Protein AF-A0A6I5A502-F1 (afdb_monomer)

Solvent-accessible surface area (backbone atoms only — not comparable to full-atom values): 1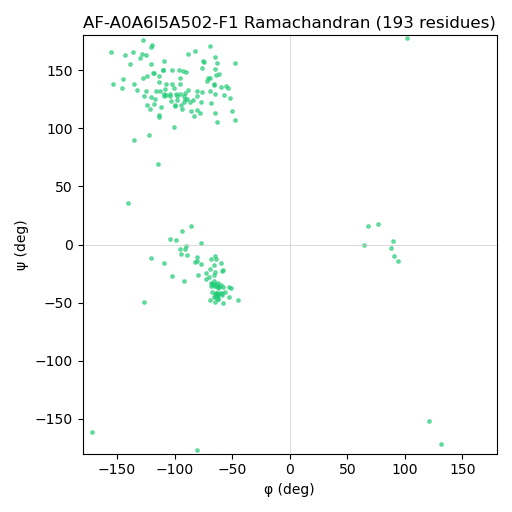1116 Å² total; per-residue (Å²): 140,74,68,38,72,51,77,49,70,55,94,74,90,71,88,69,93,80,61,95,88,68,51,72,66,58,53,50,51,51,39,51,53,55,44,52,49,33,48,75,70,67,68,44,57,77,72,47,71,48,81,37,61,55,66,31,34,52,70,88,78,58,40,39,17,18,35,24,35,42,71,98,53,89,65,64,28,33,28,40,40,78,40,85,96,41,97,46,25,33,31,32,21,35,70,92,46,73,46,72,38,50,40,53,49,28,27,78,40,86,84,74,64,60,67,64,47,30,59,55,27,33,72,53,77,81,40,62,82,78,53,89,51,68,44,34,19,27,18,33,41,76,88,78,54,71,41,50,29,33,26,20,77,57,57,100,74,33,44,34,35,18,53,51,34,62,80,38,85,54,60,73,45,81,36,43,80,82,56,51,80,39,50,26,76,42,62,69,68,30,51,67,70,68,116

Structure (mmCIF, N/CA/C/O backbone):
data_AF-A0A6I5A502-F1
#
_entry.id   AF-A0A6I5A502-F1
#
loop_
_atom_site.group_PDB
_atom_site.id
_atom_site.type_symbol
_atom_site.label_atom_id
_atom_site.label_alt_id
_atom_site.label_comp_id
_atom_site.label_asym_id
_atom_site.label_entity_id
_atom_site.label_seq_id
_atom_site.pdbx_PDB_ins_code
_atom_site.Cartn_x
_atom_site.Cartn_y
_atom_site.Cartn_z
_atom_site.occupancy
_atom_site.B_iso_or_equiv
_atom_site.auth_seq_id
_atom_site.auth_comp_id
_atom_site.auth_asym_id
_atom_site.auth_atom_id
_atom_site.pdbx_PDB_model_num
ATOM 1 N N . MET A 1 1 ? 27.556 -12.209 -0.650 1.00 44.41 1 MET A N 1
ATOM 2 C CA . MET A 1 1 ? 26.902 -10.881 -0.659 1.00 44.41 1 MET A CA 1
ATOM 3 C C . MET A 1 1 ? 26.102 -10.789 -1.939 1.00 44.41 1 MET A C 1
ATOM 5 O O . MET A 1 1 ? 26.699 -10.910 -2.999 1.00 44.41 1 MET A O 1
ATOM 9 N N . GLU A 1 2 ? 24.789 -10.623 -1.837 1.00 33.38 2 GLU A N 1
ATOM 10 C CA . GLU A 1 2 ? 23.890 -10.504 -2.990 1.00 33.38 2 GLU A CA 1
ATOM 11 C C . GLU A 1 2 ? 23.506 -9.030 -3.192 1.00 33.38 2 GLU A C 1
ATOM 13 O O . GLU A 1 2 ? 23.509 -8.241 -2.241 1.00 33.38 2 GLU A O 1
ATOM 18 N N . LYS A 1 3 ? 23.239 -8.630 -4.438 1.00 35.94 3 LYS A N 1
ATOM 19 C CA . LYS A 1 3 ? 22.843 -7.266 -4.816 1.00 35.94 3 LYS A CA 1
ATOM 20 C C . LYS A 1 3 ? 21.681 -7.349 -5.794 1.00 35.94 3 LYS A C 1
ATOM 22 O O . LYS A 1 3 ? 21.723 -8.158 -6.718 1.00 35.94 3 LYS A O 1
ATOM 27 N N . LEU A 1 4 ? 20.686 -6.486 -5.616 1.00 38.19 4 LEU A N 1
ATOM 28 C CA . LEU A 1 4 ? 19.604 -6.334 -6.580 1.00 38.19 4 LEU A CA 1
ATOM 29 C C . LEU 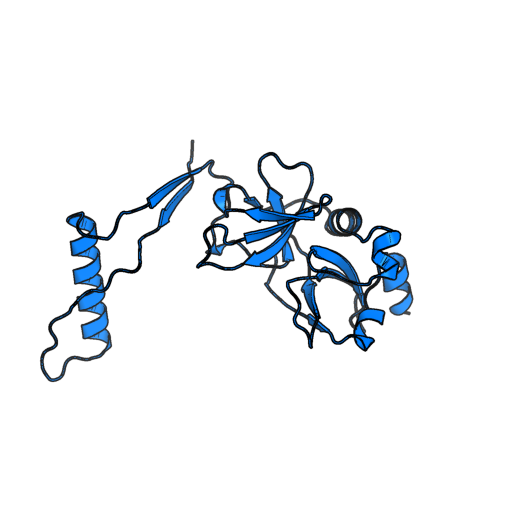A 1 4 ? 20.044 -5.315 -7.636 1.00 38.19 4 LEU A C 1
ATOM 31 O O . LEU A 1 4 ? 20.390 -4.178 -7.303 1.00 38.19 4 LEU A O 1
ATOM 35 N N . VAL A 1 5 ? 20.039 -5.715 -8.906 1.00 40.09 5 VAL A N 1
ATOM 36 C CA . VAL A 1 5 ? 20.339 -4.827 -10.034 1.00 40.09 5 VAL A CA 1
ATOM 37 C C . VAL A 1 5 ? 19.076 -4.670 -10.863 1.00 40.09 5 VAL A C 1
ATOM 39 O O . VAL A 1 5 ? 18.643 -5.605 -11.529 1.00 40.09 5 VAL A O 1
ATOM 42 N N . ASN A 1 6 ? 18.486 -3.478 -10.828 1.00 45.34 6 ASN A N 1
ATOM 43 C CA . ASN A 1 6 ? 17.368 -3.140 -11.702 1.00 45.34 6 ASN A CA 1
ATOM 44 C C . ASN A 1 6 ? 17.918 -2.552 -13.000 1.00 45.34 6 ASN A C 1
ATOM 46 O O . ASN A 1 6 ? 18.679 -1.581 -12.948 1.00 45.34 6 ASN A O 1
ATOM 50 N N . MET A 1 7 ? 17.537 -3.130 -14.139 1.00 47.38 7 MET A N 1
ATOM 51 C CA . MET A 1 7 ? 17.908 -2.658 -15.474 1.00 47.38 7 MET A CA 1
ATOM 52 C C . MET A 1 7 ? 16.658 -2.165 -16.202 1.00 47.38 7 MET A C 1
ATOM 54 O O . MET A 1 7 ? 15.794 -2.960 -16.563 1.00 47.38 7 MET A O 1
ATOM 58 N N . ASP A 1 8 ? 16.580 -0.855 -16.424 1.00 56.47 8 ASP A N 1
ATOM 59 C CA . ASP A 1 8 ? 15.501 -0.226 -17.178 1.00 56.47 8 ASP A CA 1
ATOM 60 C C . ASP A 1 8 ? 15.977 0.043 -18.614 1.00 56.47 8 ASP A C 1
ATOM 62 O O . ASP A 1 8 ? 16.934 0.796 -18.840 1.00 56.47 8 ASP A O 1
ATOM 66 N N . PHE A 1 9 ? 15.289 -0.554 -19.589 1.00 60.59 9 PHE A N 1
ATOM 67 C CA . PHE A 1 9 ? 15.480 -0.270 -21.011 1.00 60.59 9 PHE A CA 1
ATOM 68 C C . PHE A 1 9 ? 14.412 0.722 -21.479 1.00 60.59 9 PHE A C 1
ATOM 70 O O . PHE A 1 9 ? 13.219 0.496 -21.280 1.00 60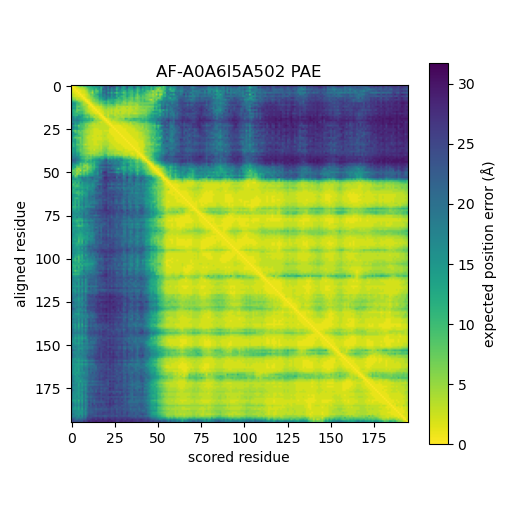.59 9 PHE A O 1
ATOM 77 N N . ASP A 1 10 ? 14.826 1.815 -22.123 1.00 60.75 10 ASP A N 1
ATOM 78 C CA . ASP A 1 10 ? 13.880 2.715 -22.788 1.00 60.75 10 ASP A CA 1
ATOM 79 C C . ASP A 1 10 ? 13.129 1.951 -23.904 1.00 60.75 10 ASP A C 1
ATOM 81 O O . ASP A 1 10 ? 13.696 1.066 -24.562 1.00 60.75 10 ASP A O 1
ATOM 85 N N . THR A 1 11 ? 11.859 2.307 -24.150 1.00 61.06 11 THR A N 1
ATOM 86 C CA . THR A 1 11 ? 11.048 1.722 -25.230 1.00 61.06 11 THR A CA 1
ATOM 87 C C . THR A 1 11 ? 11.819 1.769 -26.545 1.00 61.06 11 THR A C 1
ATOM 89 O O . THR A 1 11 ? 12.098 2.841 -27.082 1.00 61.06 11 THR A O 1
ATOM 92 N N . THR A 1 12 ? 12.160 0.597 -27.074 1.00 60.16 12 THR A N 1
ATOM 93 C CA . THR A 1 12 ? 12.970 0.468 -28.284 1.00 60.16 12 THR A CA 1
ATOM 94 C C . THR A 1 12 ? 12.108 -0.088 -29.404 1.00 60.16 12 THR A C 1
ATOM 96 O O . THR A 1 12 ? 11.605 -1.204 -29.321 1.00 60.16 12 THR A O 1
ATOM 99 N N . GLN A 1 13 ? 11.946 0.690 -30.471 1.00 58.00 13 GLN A N 1
ATOM 100 C CA . GLN A 1 13 ? 11.280 0.224 -31.682 1.00 58.00 13 GLN A CA 1
ATOM 101 C C . GLN A 1 13 ? 12.284 -0.519 -32.570 1.00 58.00 13 GLN A C 1
ATOM 103 O O . GLN A 1 13 ? 13.330 0.020 -32.954 1.00 58.00 13 GLN A O 1
ATOM 108 N N . VAL A 1 14 ? 11.959 -1.763 -32.910 1.00 62.75 14 VAL A N 1
ATOM 109 C CA . VAL A 1 14 ? 12.698 -2.577 -33.877 1.00 62.75 14 VAL A CA 1
ATOM 110 C C . VAL A 1 14 ? 11.926 -2.623 -35.186 1.00 62.75 14 VAL A C 1
ATOM 112 O O . VAL A 1 14 ? 10.726 -2.875 -35.205 1.00 62.75 14 VAL A O 1
ATOM 115 N N . LYS A 1 15 ? 12.623 -2.329 -36.285 1.00 68.19 15 LYS A N 1
ATOM 116 C CA . LYS A 1 15 ? 12.096 -2.543 -37.633 1.00 68.19 15 LYS A CA 1
ATOM 117 C C . LYS A 1 15 ? 12.462 -3.960 -38.042 1.00 68.19 15 LYS A C 1
ATOM 119 O O . LYS A 1 15 ? 13.616 -4.346 -37.872 1.00 68.19 15 LYS A O 1
ATOM 124 N N . VAL A 1 16 ? 11.490 -4.689 -38.567 1.00 72.94 16 VAL A N 1
ATOM 125 C CA . VAL A 1 16 ? 11.643 -6.074 -39.010 1.00 72.94 16 VAL A CA 1
ATOM 126 C C . VAL A 1 16 ? 11.188 -6.142 -40.460 1.00 72.94 16 VAL A C 1
ATOM 128 O O . VAL A 1 16 ? 10.138 -5.594 -40.793 1.00 72.94 16 VAL A O 1
ATOM 131 N N . GLU A 1 17 ? 11.978 -6.770 -41.325 1.00 76.50 17 GLU A N 1
ATOM 132 C CA . GLU A 1 17 ? 11.571 -7.017 -42.709 1.00 76.50 17 GLU A CA 1
ATOM 133 C C . GLU A 1 17 ? 10.591 -8.194 -42.751 1.00 76.50 17 GLU A C 1
ATOM 135 O O . GLU A 1 17 ? 10.896 -9.298 -42.282 1.00 76.50 17 GLU A O 1
ATOM 140 N N . ILE A 1 18 ? 9.402 -7.935 -43.295 1.00 75.75 18 ILE A N 1
ATOM 141 C CA . ILE A 1 18 ? 8.322 -8.913 -43.428 1.00 75.75 18 ILE A CA 1
ATOM 142 C C . ILE A 1 18 ? 8.264 -9.351 -44.889 1.00 75.75 18 ILE A C 1
ATOM 144 O O . ILE A 1 18 ? 8.176 -8.518 -45.789 1.00 75.75 18 ILE A O 1
ATOM 148 N N . THR A 1 19 ? 8.300 -10.660 -45.115 1.00 80.50 19 THR A N 1
ATOM 149 C CA . THR A 1 19 ? 8.006 -11.267 -46.417 1.00 80.50 19 THR A CA 1
ATOM 150 C C . THR A 1 19 ? 6.553 -11.727 -46.462 1.00 80.50 19 THR A C 1
ATOM 152 O O . THR A 1 19 ? 5.970 -12.075 -45.434 1.00 80.50 19 THR A O 1
ATOM 155 N N . GLU A 1 20 ? 5.965 -11.726 -47.656 1.00 69.62 20 GLU A N 1
ATOM 156 C CA . GLU A 1 20 ? 4.566 -12.104 -47.869 1.00 69.62 20 GLU A CA 1
ATOM 157 C C . GLU A 1 20 ? 4.295 -13.527 -47.339 1.00 69.62 20 GLU A C 1
ATOM 159 O O . GLU A 1 20 ? 5.051 -14.456 -47.623 1.00 69.62 20 GLU A O 1
ATOM 164 N N . GLY A 1 21 ? 3.252 -13.685 -46.516 1.00 76.44 21 GLY A N 1
ATOM 165 C CA . GLY A 1 21 ? 2.878 -14.968 -45.901 1.00 76.44 21 GLY A CA 1
ATOM 166 C C . GLY A 1 21 ? 3.522 -15.294 -44.544 1.00 76.44 21 GLY A C 1
ATOM 167 O O . GLY A 1 21 ? 3.268 -16.374 -44.017 1.00 76.44 21 GLY A O 1
ATOM 168 N N . MET A 1 22 ? 4.324 -14.400 -43.952 1.00 76.88 22 MET A N 1
ATOM 169 C CA . MET A 1 22 ? 4.816 -14.592 -42.578 1.00 76.88 22 MET A CA 1
ATOM 170 C C . MET A 1 22 ? 3.681 -14.551 -41.545 1.00 76.88 22 MET A C 1
ATOM 172 O O . MET A 1 22 ? 2.823 -13.669 -41.594 1.00 76.88 22 MET A O 1
ATOM 176 N N . SER A 1 23 ? 3.720 -15.471 -40.578 1.00 78.44 23 SER A N 1
ATOM 177 C CA . SER A 1 23 ? 2.801 -15.469 -39.438 1.00 78.44 23 SER A CA 1
ATOM 178 C C . SER A 1 23 ? 3.175 -14.390 -38.412 1.00 78.44 23 SER A C 1
ATOM 180 O O . SER A 1 23 ? 4.325 -13.948 -38.339 1.00 78.44 23 SER A O 1
ATOM 182 N N . GLU A 1 24 ? 2.217 -13.969 -37.583 1.00 70.00 24 GLU A N 1
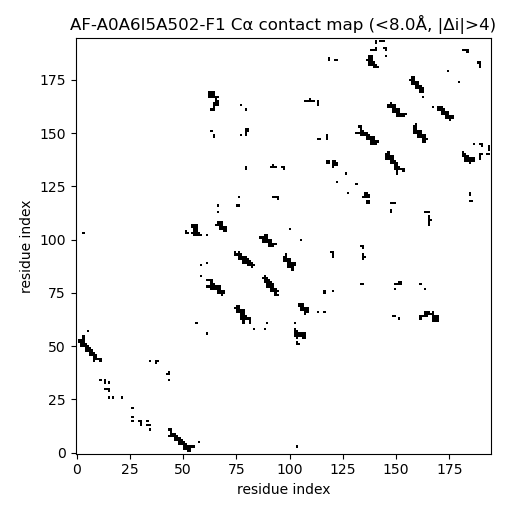ATOM 183 C CA . GLU A 1 24 ? 2.477 -13.016 -36.493 1.00 70.00 24 GLU A CA 1
ATOM 184 C C . GLU A 1 24 ? 3.513 -13.544 -35.486 1.00 70.00 24 GLU A C 1
ATOM 186 O O . GLU A 1 24 ? 4.339 -12.774 -34.991 1.00 70.00 24 GLU A O 1
ATOM 191 N N . GLU A 1 25 ? 3.526 -14.856 -35.231 1.00 71.94 25 GLU A N 1
ATOM 192 C CA . GLU A 1 25 ? 4.511 -15.502 -34.354 1.00 71.94 25 GLU A CA 1
ATOM 193 C C . GLU A 1 25 ? 5.933 -15.395 -34.923 1.00 71.94 25 GLU A C 1
ATOM 195 O O . GLU A 1 25 ? 6.873 -15.060 -34.195 1.00 71.94 25 GLU A O 1
ATOM 200 N N . ASP A 1 26 ? 6.096 -15.587 -36.234 1.00 73.00 26 ASP A N 1
ATOM 201 C CA . ASP A 1 26 ? 7.396 -15.464 -36.901 1.00 73.00 26 ASP A CA 1
ATOM 202 C C . ASP A 1 26 ? 7.898 -14.013 -36.926 1.00 73.00 26 ASP A C 1
ATOM 204 O O . ASP A 1 26 ? 9.098 -13.753 -36.780 1.00 73.00 26 ASP A O 1
ATOM 208 N N . ILE A 1 27 ? 6.983 -13.050 -37.082 1.00 74.50 27 ILE A N 1
ATOM 209 C CA . ILE A 1 27 ? 7.296 -11.616 -37.012 1.00 74.50 27 ILE A CA 1
ATOM 210 C C . ILE A 1 27 ? 7.761 -11.250 -35.597 1.00 74.50 27 ILE A C 1
ATOM 212 O O . ILE A 1 27 ? 8.776 -10.561 -35.444 1.00 74.50 27 ILE A O 1
ATOM 216 N N . LEU A 1 28 ? 7.067 -11.737 -34.562 1.00 73.31 28 LEU A N 1
ATOM 217 C CA . LEU A 1 28 ? 7.423 -11.500 -33.162 1.00 73.31 28 LEU A CA 1
ATOM 218 C C . LEU A 1 28 ? 8.801 -12.085 -32.830 1.00 73.31 28 LEU A C 1
ATOM 220 O O . LEU A 1 28 ? 9.622 -11.413 -32.202 1.00 73.31 28 LEU A O 1
ATOM 224 N N . LYS A 1 29 ? 9.083 -13.307 -33.291 1.00 77.31 29 LYS A N 1
ATOM 225 C CA . LYS A 1 29 ? 10.370 -13.972 -33.069 1.00 77.31 29 LYS A CA 1
ATOM 226 C C . LYS A 1 29 ? 11.524 -13.203 -33.717 1.00 77.31 29 LYS A C 1
ATOM 228 O O . LYS A 1 29 ? 12.505 -12.893 -33.039 1.00 77.31 29 LYS A O 1
ATOM 233 N N . LYS A 1 30 ? 11.377 -12.783 -34.980 1.00 77.44 30 LYS A N 1
ATOM 234 C CA . LYS A 1 30 ? 12.380 -11.926 -35.641 1.00 77.44 30 LYS A CA 1
ATOM 235 C C . LYS A 1 30 ? 12.553 -10.577 -34.934 1.00 77.44 30 LYS A C 1
ATOM 237 O O . LYS A 1 30 ? 13.673 -10.066 -34.852 1.00 77.44 30 LYS A O 1
ATOM 242 N N . ALA A 1 31 ? 11.474 -9.987 -34.412 1.00 73.00 31 ALA A N 1
ATOM 243 C CA . ALA A 1 31 ? 11.548 -8.746 -33.641 1.00 73.00 31 ALA A CA 1
ATOM 244 C C . ALA A 1 31 ? 12.366 -8.928 -32.350 1.00 73.00 31 ALA A C 1
ATOM 246 O O . ALA A 1 31 ? 13.213 -8.088 -32.041 1.00 73.00 31 ALA A O 1
ATOM 247 N N . GLN A 1 32 ? 12.151 -10.032 -31.627 1.00 76.25 32 GLN A N 1
ATOM 248 C CA . GLN A 1 32 ? 12.897 -10.380 -30.413 1.00 76.25 32 GLN A CA 1
ATOM 249 C C . GLN A 1 32 ? 14.386 -10.613 -30.701 1.00 76.25 32 GLN A C 1
ATOM 251 O O . GLN A 1 32 ? 15.230 -10.074 -29.986 1.00 76.25 32 GLN A O 1
ATOM 256 N N . GLU A 1 33 ? 14.715 -11.341 -31.771 1.00 79.75 33 GLU A N 1
ATOM 257 C CA . GLU A 1 33 ? 16.100 -11.584 -32.204 1.00 79.75 33 GLU A CA 1
ATOM 258 C C . GLU A 1 33 ? 16.810 -10.270 -32.574 1.00 79.75 33 GLU A C 1
ATOM 260 O O . GLU A 1 33 ? 17.898 -9.976 -32.074 1.00 79.75 33 GLU A O 1
ATOM 265 N N . THR A 1 34 ? 16.145 -9.417 -33.361 1.00 74.44 34 THR A N 1
ATOM 266 C CA . THR A 1 34 ? 16.663 -8.095 -33.761 1.00 74.44 34 THR A CA 1
ATOM 267 C C . THR A 1 34 ? 16.868 -7.178 -32.549 1.00 74.44 34 THR A C 1
ATOM 269 O O . THR A 1 34 ? 17.822 -6.398 -32.488 1.00 74.44 34 THR A O 1
ATOM 272 N N . PHE A 1 35 ? 15.973 -7.259 -31.563 1.00 74.56 35 PHE A N 1
ATOM 273 C CA . PHE A 1 35 ? 16.064 -6.495 -30.324 1.00 74.56 35 PHE A CA 1
ATOM 274 C C . PHE A 1 35 ? 17.232 -6.963 -29.447 1.00 74.56 35 PHE A C 1
ATOM 276 O O . PHE A 1 35 ? 18.038 -6.131 -29.023 1.00 74.56 35 PHE A O 1
ATOM 283 N N . ALA A 1 36 ? 17.374 -8.275 -29.236 1.00 74.25 36 ALA A N 1
ATOM 284 C CA . ALA A 1 36 ? 18.483 -8.853 -28.481 1.00 74.25 36 ALA A CA 1
ATOM 28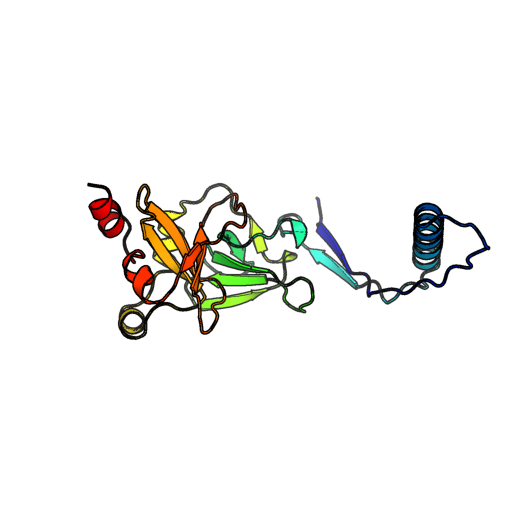5 C C . ALA A 1 36 ? 19.838 -8.496 -29.111 1.00 74.25 36 ALA A C 1
ATOM 287 O O . ALA A 1 36 ? 20.754 -8.068 -28.407 1.00 74.25 36 ALA A O 1
ATOM 288 N N . GLN A 1 37 ? 19.945 -8.570 -30.441 1.00 75.50 37 GLN A N 1
ATOM 289 C CA . GLN A 1 37 ? 21.163 -8.203 -31.161 1.00 75.50 37 GLN A CA 1
ATOM 290 C C . GLN A 1 37 ? 21.507 -6.713 -31.000 1.00 75.50 37 GLN A C 1
ATOM 292 O O . GLN A 1 37 ? 22.658 -6.372 -30.731 1.00 75.50 37 GLN A O 1
ATOM 297 N N . ARG A 1 38 ? 20.518 -5.808 -31.059 1.00 70.44 38 ARG A N 1
ATOM 298 C CA . ARG A 1 38 ? 20.743 -4.373 -30.794 1.00 70.44 38 ARG A CA 1
ATOM 299 C C . ARG A 1 38 ? 21.194 -4.082 -29.364 1.00 70.44 38 ARG A C 1
ATOM 301 O O . ARG A 1 38 ? 21.988 -3.159 -29.177 1.00 70.44 38 ARG A O 1
ATOM 308 N N . ILE A 1 39 ? 20.695 -4.826 -28.374 1.00 70.31 39 ILE A N 1
ATOM 309 C CA . ILE A 1 39 ? 21.167 -4.725 -26.984 1.00 70.31 39 ILE A CA 1
ATOM 310 C C . ILE A 1 39 ? 22.628 -5.173 -26.891 1.00 70.31 39 ILE A C 1
ATOM 312 O O . ILE A 1 39 ? 23.448 -4.444 -26.337 1.00 70.31 39 ILE A O 1
ATOM 316 N N . LEU A 1 40 ? 22.962 -6.333 -27.464 1.00 70.69 40 LEU A N 1
ATOM 317 C CA . LEU A 1 40 ? 24.321 -6.887 -27.440 1.00 70.69 40 LEU A CA 1
ATOM 318 C C . LEU A 1 40 ? 25.339 -5.980 -28.146 1.00 70.69 40 LEU A C 1
ATOM 320 O O . LEU A 1 40 ? 26.465 -5.837 -27.681 1.00 70.69 40 LEU A O 1
ATOM 324 N N . GLU A 1 41 ? 24.934 -5.314 -29.227 1.00 70.69 41 GLU A N 1
ATOM 325 C CA . GLU A 1 41 ? 25.759 -4.338 -29.950 1.00 70.69 41 GLU A CA 1
ATOM 326 C C . GLU A 1 41 ? 25.861 -2.969 -29.245 1.00 70.69 41 GLU A C 1
ATOM 328 O O . GLU A 1 41 ? 26.468 -2.043 -29.786 1.00 70.69 41 GLU A O 1
ATOM 333 N N . GLY A 1 42 ? 25.244 -2.795 -28.068 1.00 61.16 42 GLY A N 1
ATOM 334 C CA . GLY A 1 42 ? 25.245 -1.529 -27.326 1.00 61.16 42 GLY A CA 1
ATOM 335 C C . GLY A 1 42 ? 24.458 -0.401 -28.006 1.00 61.16 42 GLY A C 1
ATOM 336 O O . GLY A 1 42 ? 24.625 0.768 -27.659 1.00 61.16 42 GLY A O 1
ATOM 337 N N . LYS A 1 43 ? 23.608 -0.735 -28.986 1.00 59.00 43 LYS A N 1
ATOM 338 C CA . LYS A 1 43 ? 22.789 0.207 -29.772 1.00 59.00 43 LYS A CA 1
ATOM 339 C C . LYS A 1 43 ? 21.371 0.372 -29.227 1.00 59.00 43 LYS A C 1
ATOM 341 O O . LYS A 1 43 ? 20.599 1.165 -29.770 1.00 59.00 43 LYS A O 1
ATOM 346 N N . SER A 1 44 ? 20.992 -0.378 -28.194 1.00 56.16 44 SER A N 1
ATOM 347 C CA . SER A 1 44 ? 19.752 -0.115 -27.466 1.00 56.16 44 SER A CA 1
ATOM 348 C C . SER A 1 44 ? 19.835 1.244 -26.771 1.00 56.16 44 SER A C 1
ATOM 350 O O . SER A 1 44 ? 20.923 1.691 -26.402 1.00 56.16 44 SER A O 1
ATOM 352 N N . GLY A 1 45 ? 18.687 1.902 -26.578 1.00 55.06 45 GLY A N 1
ATOM 353 C CA . GLY A 1 45 ? 18.603 3.131 -25.785 1.00 55.06 45 GLY A CA 1
ATOM 354 C C . GLY A 1 45 ? 19.336 2.995 -24.445 1.00 55.06 45 GLY A C 1
ATOM 355 O O . GLY A 1 45 ? 19.559 1.885 -23.961 1.00 55.06 45 GLY A O 1
ATOM 356 N N . ARG A 1 46 ? 19.757 4.129 -23.870 1.00 56.94 46 ARG A N 1
ATOM 357 C CA . ARG A 1 46 ? 20.620 4.187 -22.677 1.00 56.94 46 ARG A CA 1
ATOM 358 C C . ARG A 1 46 ? 20.090 3.239 -21.594 1.00 56.94 46 ARG A C 1
ATOM 360 O O . ARG A 1 46 ? 19.087 3.546 -20.959 1.00 56.94 46 ARG A O 1
ATOM 367 N N . CYS A 1 47 ? 20.775 2.119 -21.367 1.00 47.44 47 CYS A N 1
ATOM 368 C CA . CYS A 1 47 ? 20.453 1.225 -20.262 1.00 47.44 47 CYS A CA 1
ATOM 369 C C . CYS A 1 47 ? 20.721 1.980 -18.957 1.00 47.44 47 CYS A C 1
ATOM 371 O O . CYS A 1 47 ? 21.868 2.323 -18.651 1.00 47.44 47 CYS A O 1
ATOM 373 N N . LYS A 1 48 ? 19.665 2.274 -18.199 1.00 52.31 48 LYS A N 1
ATOM 374 C CA . LYS A 1 48 ? 19.794 2.850 -16.859 1.00 52.31 48 LYS A CA 1
ATOM 375 C C . LYS A 1 48 ? 19.759 1.693 -15.883 1.00 52.31 48 LYS A C 1
ATOM 377 O O . LYS A 1 48 ? 18.786 0.950 -15.839 1.00 52.31 48 LYS A O 1
ATOM 382 N N . TYR A 1 49 ? 20.823 1.544 -15.108 1.00 41.72 49 TYR A N 1
ATOM 383 C CA . TYR A 1 49 ? 20.878 0.539 -14.061 1.00 41.72 49 TYR A CA 1
ATOM 384 C C . TYR A 1 49 ? 20.935 1.210 -12.690 1.00 41.72 49 TYR A C 1
ATOM 386 O O . TYR A 1 49 ? 21.526 2.279 -12.532 1.00 41.72 49 TYR A O 1
ATOM 394 N N . ASN A 1 50 ? 20.295 0.593 -11.699 1.00 45.78 50 ASN A N 1
ATOM 395 C CA . ASN A 1 50 ? 20.450 0.948 -10.290 1.00 45.78 50 ASN A CA 1
ATOM 396 C C . ASN A 1 50 ? 20.822 -0.308 -9.508 1.00 45.78 50 ASN A C 1
ATOM 398 O O . ASN A 1 50 ? 20.138 -1.326 -9.604 1.00 45.78 50 ASN A O 1
ATOM 402 N N . ILE A 1 51 ? 21.899 -0.210 -8.733 1.00 44.31 51 ILE A N 1
ATOM 403 C CA . ILE A 1 51 ? 22.361 -1.264 -7.831 1.00 44.31 51 ILE A CA 1
ATOM 404 C C . ILE A 1 51 ? 21.879 -0.893 -6.432 1.00 44.31 51 ILE A C 1
ATOM 406 O O . ILE A 1 51 ? 22.241 0.164 -5.913 1.00 44.31 51 ILE A O 1
ATOM 410 N N . ALA A 1 52 ? 21.062 -1.751 -5.837 1.00 55.81 52 ALA A N 1
ATOM 411 C CA . ALA A 1 52 ? 20.553 -1.590 -4.484 1.00 55.81 52 ALA A CA 1
ATOM 412 C C . ALA A 1 52 ? 20.970 -2.772 -3.600 1.00 55.81 52 ALA A C 1
ATOM 414 O O . ALA A 1 52 ? 21.532 -3.774 -4.058 1.00 55.81 52 ALA A O 1
ATOM 415 N N . GLU A 1 53 ? 20.736 -2.629 -2.299 1.00 52.50 53 GLU A N 1
ATOM 416 C CA . GLU A 1 53 ? 20.826 -3.751 -1.367 1.00 52.50 53 GLU A CA 1
ATOM 417 C C . GLU A 1 53 ? 19.757 -4.796 -1.729 1.00 52.50 53 GLU A C 1
ATOM 419 O O . GLU A 1 53 ? 18.710 -4.455 -2.277 1.00 52.50 53 GLU A O 1
ATOM 424 N N . ALA A 1 54 ? 20.069 -6.081 -1.526 1.00 55.88 54 ALA A N 1
ATOM 425 C CA . ALA A 1 54 ? 19.266 -7.196 -2.041 1.00 55.88 54 ALA A CA 1
ATOM 426 C C . ALA A 1 54 ? 17.845 -7.282 -1.458 1.00 55.88 54 ALA A C 1
ATOM 428 O O . ALA A 1 54 ? 17.027 -8.033 -1.974 1.00 55.88 54 ALA A O 1
ATOM 429 N N . ASP A 1 55 ? 17.552 -6.538 -0.393 1.00 67.62 55 ASP A N 1
ATOM 430 C CA . ASP A 1 55 ? 16.263 -6.550 0.294 1.00 67.62 55 ASP A CA 1
ATOM 431 C C . ASP A 1 55 ? 15.251 -5.526 -0.245 1.00 67.62 55 ASP A C 1
ATOM 433 O O . ASP A 1 55 ? 14.113 -5.485 0.229 1.00 67.62 55 ASP A O 1
ATOM 437 N N . GLY A 1 56 ? 15.639 -4.723 -1.241 1.00 81.31 56 GLY A N 1
ATOM 438 C CA . GLY A 1 56 ? 14.722 -3.857 -1.974 1.00 81.31 56 GLY A CA 1
ATOM 439 C C . GLY A 1 56 ? 13.782 -4.651 -2.886 1.00 81.31 56 GLY A C 1
ATOM 440 O O . GLY A 1 56 ? 14.181 -5.626 -3.517 1.00 81.31 56 GLY A O 1
ATOM 441 N N . MET A 1 57 ? 12.535 -4.206 -2.998 1.00 87.81 57 MET A N 1
ATOM 442 C CA . MET A 1 57 ? 11.536 -4.832 -3.861 1.00 87.81 57 MET A CA 1
ATOM 443 C C . MET A 1 57 ? 11.751 -4.481 -5.336 1.00 87.81 57 MET A C 1
ATOM 445 O O . ME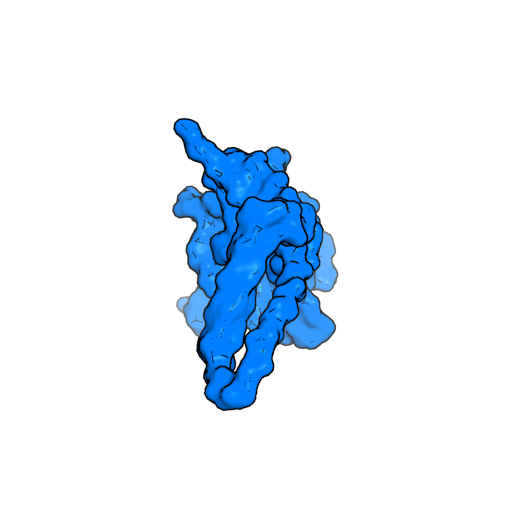T A 1 57 ? 12.210 -3.387 -5.686 1.00 87.81 57 MET A O 1
ATOM 449 N N . SER A 1 58 ? 11.333 -5.381 -6.222 1.00 88.75 58 SER A N 1
ATOM 450 C CA . SER A 1 58 ? 11.094 -5.058 -7.630 1.00 88.75 58 SER A CA 1
ATOM 451 C C . SER A 1 58 ? 9.713 -4.420 -7.832 1.00 88.75 58 SER A C 1
ATOM 453 O O . SER A 1 58 ? 8.826 -4.454 -6.970 1.00 88.75 58 SER A O 1
ATOM 455 N N . LEU A 1 59 ? 9.499 -3.830 -9.009 1.00 88.06 59 LEU A N 1
ATOM 456 C CA . LEU A 1 59 ? 8.196 -3.272 -9.362 1.00 88.06 59 LEU A CA 1
ATOM 457 C C . LEU A 1 59 ? 7.123 -4.366 -9.509 1.00 88.06 59 LEU A C 1
ATOM 459 O O . LEU A 1 59 ? 5.967 -4.136 -9.172 1.00 88.06 59 LEU A O 1
ATOM 463 N N . GLN A 1 60 ? 7.505 -5.547 -9.992 1.00 87.25 60 GLN A N 1
ATOM 464 C CA . GLN A 1 60 ? 6.625 -6.694 -10.224 1.00 87.25 60 GLN A CA 1
ATOM 465 C C . GLN A 1 60 ? 6.111 -7.297 -8.911 1.00 87.25 60 GLN A C 1
ATOM 467 O O . GLN A 1 60 ? 4.982 -7.777 -8.843 1.00 87.25 60 GLN A O 1
ATOM 472 N N . GLU A 1 61 ? 6.926 -7.244 -7.859 1.00 89.44 61 GLU A N 1
ATOM 473 C CA . GLU A 1 61 ? 6.564 -7.717 -6.519 1.00 89.44 61 GLU A CA 1
ATOM 474 C C . GLU A 1 61 ? 5.725 -6.703 -5.736 1.00 89.44 61 GLU A C 1
ATOM 476 O O . GLU A 1 61 ? 5.142 -7.055 -4.712 1.00 89.44 61 GLU A O 1
ATOM 481 N N . SER A 1 62 ? 5.668 -5.451 -6.196 1.00 93.31 62 SER A N 1
ATOM 482 C CA . SER A 1 62 ? 4.981 -4.358 -5.513 1.00 93.31 62 SER A CA 1
ATOM 483 C C . SER A 1 62 ? 3.477 -4.401 -5.777 1.00 93.31 62 SER A C 1
ATOM 485 O O . SER A 1 62 ? 3.031 -4.192 -6.907 1.00 93.31 62 SER A O 1
ATOM 487 N N . LYS A 1 63 ? 2.675 -4.617 -4.729 1.00 95.06 63 LYS A N 1
ATOM 488 C CA . LYS A 1 63 ? 1.208 -4.673 -4.828 1.00 95.06 63 LYS A CA 1
ATOM 489 C C . LYS A 1 63 ? 0.534 -3.672 -3.896 1.00 95.06 63 LYS A C 1
ATOM 491 O O . LYS A 1 63 ? 0.989 -3.429 -2.786 1.00 95.06 63 LYS A O 1
ATOM 496 N N . VAL A 1 64 ? -0.586 -3.103 -4.340 1.00 96.19 64 VAL A N 1
ATOM 497 C CA . VAL A 1 64 ? -1.406 -2.208 -3.507 1.00 96.19 64 VAL A CA 1
ATOM 498 C C . VAL A 1 64 ? -2.012 -2.993 -2.338 1.00 96.19 64 VAL A C 1
ATOM 500 O O . VAL A 1 64 ? -2.471 -4.119 -2.530 1.00 96.19 64 VAL A O 1
ATOM 503 N N . GLY A 1 65 ? -2.007 -2.397 -1.144 1.00 96.44 65 GLY A N 1
ATOM 504 C CA . GLY A 1 65 ? -2.406 -3.028 0.119 1.00 96.44 65 GLY A CA 1
ATOM 505 C C . GLY A 1 65 ? -1.267 -3.760 0.836 1.00 96.44 65 GLY A C 1
ATOM 506 O O . GLY A 1 65 ? -1.458 -4.275 1.932 1.00 96.44 65 GLY A O 1
ATOM 507 N N . GLN A 1 66 ? -0.070 -3.810 0.251 1.00 96.75 66 GLN A N 1
ATOM 508 C CA . GLN A 1 66 ? 1.058 -4.519 0.844 1.00 96.75 66 GLN A CA 1
ATOM 509 C C . GLN A 1 66 ? 1.738 -3.699 1.935 1.00 96.75 66 GLN A C 1
ATOM 511 O O . GLN A 1 66 ? 2.074 -2.533 1.709 1.00 96.75 66 GLN A O 1
ATOM 516 N N . VAL A 1 67 ? 1.983 -4.331 3.085 1.00 97.06 67 VAL A N 1
ATOM 517 C CA . VAL A 1 67 ? 2.765 -3.742 4.178 1.00 97.06 67 VAL A CA 1
ATOM 518 C C . VAL A 1 67 ? 4.255 -3.777 3.847 1.00 97.06 67 VAL A C 1
ATOM 520 O O . VAL A 1 67 ? 4.802 -4.806 3.438 1.00 97.06 67 VAL A O 1
ATOM 523 N N . VAL A 1 68 ? 4.911 -2.637 4.030 1.00 96.44 68 VAL A N 1
ATOM 524 C CA . VAL A 1 68 ? 6.310 -2.420 3.665 1.00 96.44 68 VAL A CA 1
ATOM 525 C C . VAL A 1 68 ? 7.024 -1.528 4.676 1.00 96.44 68 VAL A C 1
ATOM 527 O O . VAL A 1 68 ? 6.390 -0.794 5.433 1.00 96.44 68 VAL A O 1
ATOM 530 N N . SER A 1 69 ? 8.351 -1.538 4.654 1.00 94.94 69 SER A N 1
ATOM 531 C CA . SER A 1 69 ? 9.182 -0.476 5.224 1.00 94.94 69 SER A CA 1
ATOM 532 C C . SER A 1 69 ? 9.877 0.299 4.105 1.00 94.94 69 SER A C 1
ATOM 534 O O . SER A 1 69 ? 10.134 -0.227 3.020 1.00 94.94 69 SER A O 1
ATOM 536 N N . V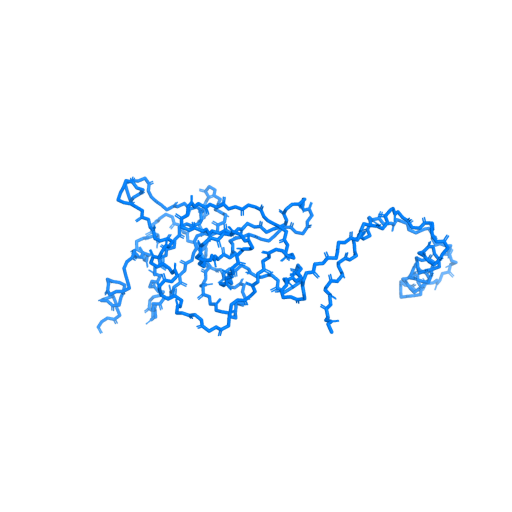AL A 1 70 ? 10.137 1.583 4.341 1.00 93.19 70 VAL A N 1
ATOM 537 C CA . VAL A 1 70 ? 10.844 2.456 3.398 1.00 93.19 70 VAL A CA 1
ATOM 538 C C . VAL A 1 70 ? 12.190 2.816 4.015 1.00 93.19 70 VAL A C 1
ATOM 540 O O . VAL A 1 70 ? 12.253 3.184 5.188 1.00 93.19 70 VAL A O 1
ATOM 543 N N . LYS A 1 71 ? 13.271 2.698 3.240 1.00 87.44 71 LYS A N 1
ATOM 544 C CA . LYS A 1 71 ? 14.627 3.030 3.691 1.00 87.44 71 LYS A CA 1
ATOM 545 C C . LYS A 1 71 ? 14.669 4.456 4.248 1.00 87.44 71 LYS A C 1
ATOM 547 O O . LYS A 1 71 ? 14.115 5.369 3.645 1.00 87.44 71 LYS A O 1
ATOM 552 N N . ASP A 1 72 ? 15.327 4.616 5.394 1.00 84.75 72 ASP A N 1
ATOM 553 C CA . ASP A 1 72 ? 15.486 5.875 6.138 1.00 84.75 72 ASP A CA 1
ATOM 554 C C . ASP A 1 72 ? 14.188 6.493 6.707 1.00 84.75 72 ASP A C 1
ATOM 556 O O . ASP A 1 72 ? 14.246 7.495 7.424 1.00 84.75 72 ASP A O 1
ATOM 560 N N . GLU A 1 73 ? 13.026 5.867 6.493 1.00 87.00 73 GLU A N 1
ATOM 561 C CA . GLU A 1 73 ? 11.771 6.233 7.149 1.00 87.00 73 GLU A CA 1
ATOM 562 C C . GLU A 1 73 ? 11.524 5.364 8.384 1.00 87.00 73 GLU A C 1
ATOM 564 O O . GLU A 1 73 ? 11.833 4.173 8.432 1.00 87.00 73 GLU A O 1
ATOM 569 N N . LYS A 1 74 ? 10.948 5.972 9.425 1.00 84.06 74 LYS A N 1
ATOM 570 C CA . LYS A 1 74 ? 10.601 5.253 10.655 1.00 84.06 74 LYS A CA 1
ATOM 571 C C . LYS A 1 74 ? 9.170 4.738 10.580 1.00 84.06 74 LYS A C 1
ATOM 573 O O . LYS A 1 74 ? 8.245 5.529 10.411 1.00 84.06 74 LYS A O 1
ATOM 578 N N . GLY A 1 75 ? 9.008 3.444 10.842 1.00 86.44 75 GLY A N 1
ATOM 579 C CA . GLY A 1 75 ? 7.712 2.778 10.930 1.00 86.44 75 GLY A CA 1
ATOM 580 C C . GLY A 1 75 ? 7.360 1.983 9.678 1.00 86.44 75 GLY A C 1
ATOM 581 O O . GLY A 1 75 ? 8.112 1.938 8.706 1.00 86.44 75 GLY A O 1
ATOM 582 N N . TYR A 1 76 ? 6.204 1.331 9.742 1.00 94.75 76 TYR A N 1
ATOM 583 C CA . TYR A 1 76 ? 5.644 0.576 8.631 1.00 94.75 76 TYR A CA 1
ATOM 584 C C . TYR A 1 76 ? 4.756 1.475 7.776 1.00 94.75 76 TYR A C 1
ATOM 586 O O . TYR A 1 76 ? 4.113 2.399 8.276 1.00 94.75 76 TYR A O 1
ATOM 594 N N . GLY A 1 77 ? 4.725 1.184 6.485 1.00 96.31 77 GLY A N 1
ATOM 595 C CA . GLY A 1 77 ? 3.838 1.809 5.527 1.00 96.31 77 GLY A CA 1
ATOM 596 C C . GLY A 1 77 ? 3.067 0.784 4.720 1.00 96.31 77 GLY A C 1
ATOM 597 O O . GLY A 1 77 ? 3.279 -0.424 4.833 1.00 96.31 77 GLY A O 1
ATOM 598 N N . VAL A 1 78 ? 2.169 1.284 3.881 1.00 97.56 78 VAL A N 1
ATOM 599 C CA . VAL A 1 78 ? 1.367 0.453 2.984 1.00 97.56 78 VAL A CA 1
ATOM 600 C C . VAL A 1 78 ? 1.388 1.048 1.584 1.00 97.56 78 VAL A C 1
ATOM 602 O O . VAL A 1 78 ? 1.203 2.254 1.406 1.00 97.56 78 VAL A O 1
ATOM 605 N N . ILE A 1 79 ? 1.620 0.214 0.571 1.00 97.12 79 ILE A N 1
ATOM 606 C CA . ILE A 1 79 ? 1.567 0.646 -0.831 1.00 97.12 79 ILE A CA 1
ATOM 607 C C . ILE A 1 79 ? 0.114 0.983 -1.191 1.00 97.12 79 ILE A C 1
ATOM 609 O O . ILE A 1 79 ? -0.757 0.119 -1.123 1.00 97.12 79 ILE A O 1
ATOM 613 N N . ILE A 1 80 ? -0.145 2.216 -1.630 1.00 96.62 80 ILE A N 1
ATOM 614 C CA . ILE A 1 80 ? -1.490 2.690 -2.013 1.00 96.62 80 ILE A CA 1
ATOM 615 C C . ILE A 1 80 ? -1.660 2.911 -3.520 1.00 96.62 80 ILE A C 1
ATOM 617 O O . ILE A 1 80 ? -2.780 3.029 -4.012 1.00 96.62 80 ILE A O 1
ATOM 621 N N . GLU A 1 81 ? -0.560 2.979 -4.273 1.00 95.56 81 GLU A N 1
ATOM 622 C CA . GLU A 1 81 ? -0.585 3.147 -5.727 1.00 95.56 81 GLU A CA 1
ATOM 623 C C . GLU A 1 81 ? 0.680 2.558 -6.364 1.00 95.56 81 GLU A C 1
ATOM 625 O O . GLU A 1 81 ? 1.787 2.785 -5.874 1.00 95.56 81 GLU A O 1
ATOM 630 N N . VAL A 1 82 ? 0.510 1.861 -7.493 1.00 94.69 82 VAL A N 1
ATOM 631 C CA . VAL A 1 82 ? 1.597 1.360 -8.348 1.00 94.69 82 VAL A CA 1
ATOM 632 C C . VAL A 1 82 ? 1.392 1.884 -9.770 1.00 94.69 82 VAL A C 1
ATOM 634 O O . VAL A 1 82 ? 0.368 1.629 -10.402 1.00 94.69 82 VAL A O 1
ATOM 637 N N . LYS A 1 83 ? 2.362 2.643 -10.284 1.00 94.06 83 LYS A N 1
ATOM 638 C CA . LYS A 1 83 ? 2.358 3.267 -11.613 1.00 94.06 83 LYS A CA 1
ATOM 639 C C . LYS A 1 83 ? 3.705 3.072 -12.309 1.00 94.06 83 LYS A C 1
ATOM 641 O O . LYS A 1 83 ? 4.565 3.946 -12.205 1.00 94.06 83 LYS A O 1
ATOM 646 N N . PRO A 1 84 ? 3.866 1.979 -13.076 1.00 88.12 84 PRO A N 1
ATOM 647 C CA . PRO A 1 84 ? 5.129 1.599 -13.713 1.00 88.12 84 PRO A CA 1
ATOM 648 C C . PRO A 1 84 ? 5.805 2.708 -14.518 1.00 88.12 84 PRO A C 1
ATOM 650 O O . PRO A 1 84 ? 7.015 2.879 -14.463 1.00 88.12 84 PRO A O 1
ATOM 653 N N . ASN A 1 85 ? 5.009 3.523 -15.207 1.00 87.62 85 ASN A N 1
ATOM 654 C CA . ASN A 1 85 ? 5.509 4.522 -16.150 1.00 87.62 85 ASN A CA 1
ATOM 655 C C . ASN A 1 85 ? 5.898 5.861 -15.489 1.00 87.62 85 ASN A C 1
ATOM 657 O O . ASN A 1 85 ? 5.987 6.883 -16.170 1.00 87.62 85 ASN A O 1
ATOM 661 N N . ARG A 1 86 ? 6.070 5.908 -14.160 1.00 87.50 86 ARG A N 1
ATOM 662 C CA . ARG A 1 86 ? 6.447 7.124 -13.420 1.00 87.50 86 ARG A CA 1
ATOM 663 C C . ARG A 1 86 ? 7.867 7.035 -12.876 1.00 87.50 86 ARG A C 1
ATOM 665 O O . ARG A 1 86 ? 8.326 5.976 -12.475 1.00 87.50 86 ARG A O 1
ATOM 672 N N . LYS A 1 87 ? 8.521 8.199 -12.751 1.00 86.69 87 LYS A N 1
ATOM 673 C CA . LYS A 1 87 ? 9.849 8.340 -12.118 1.00 86.69 87 LYS A CA 1
ATOM 674 C C . LYS A 1 87 ? 9.902 7.730 -10.707 1.00 86.69 87 LYS A C 1
ATOM 676 O O . LYS A 1 87 ? 10.927 7.173 -10.318 1.00 86.69 87 LYS A O 1
ATOM 681 N N . PHE A 1 88 ? 8.800 7.861 -9.971 1.00 91.94 88 PHE A N 1
ATOM 682 C CA . PHE A 1 88 ? 8.551 7.232 -8.679 1.00 91.94 88 PHE A CA 1
ATOM 683 C C . PHE A 1 88 ? 7.277 6.397 -8.821 1.00 91.94 88 PHE A C 1
ATOM 685 O O . PHE A 1 88 ? 6.175 6.956 -8.791 1.00 91.94 88 PHE A O 1
ATOM 692 N N . PRO A 1 89 ? 7.411 5.097 -9.119 1.00 93.56 89 PRO A N 1
ATOM 693 C CA . PRO A 1 89 ? 6.272 4.279 -9.495 1.00 93.56 89 PRO A CA 1
ATOM 694 C C . PRO A 1 89 ? 5.414 3.865 -8.300 1.00 93.56 89 PRO A C 1
ATOM 696 O O . PRO A 1 89 ? 4.272 3.478 -8.514 1.00 93.56 89 PRO A O 1
ATOM 699 N N . LEU A 1 90 ? 5.908 3.956 -7.064 1.00 96.12 90 LEU A N 1
ATOM 700 C CA . LEU A 1 90 ? 5.149 3.573 -5.876 1.00 96.12 90 LEU A CA 1
ATOM 701 C C . LEU A 1 90 ? 4.716 4.808 -5.091 1.00 96.12 90 LEU A C 1
ATOM 703 O O . LEU A 1 90 ? 5.516 5.723 -4.896 1.00 96.12 90 LEU A O 1
ATOM 707 N N . SER A 1 91 ? 3.475 4.813 -4.604 1.00 96.69 91 SER A N 1
ATOM 708 C CA . SER A 1 91 ? 3.064 5.688 -3.499 1.00 96.69 91 SER A CA 1
ATOM 709 C C . SER A 1 91 ? 2.826 4.840 -2.258 1.00 96.69 91 SER A C 1
ATOM 711 O O . SER A 1 91 ? 2.089 3.854 -2.321 1.00 96.69 91 SER A O 1
ATOM 713 N N . VAL A 1 92 ? 3.451 5.222 -1.150 1.00 96.94 92 VAL A N 1
ATOM 714 C CA . VAL A 1 92 ? 3.391 4.511 0.130 1.00 96.94 92 VAL A CA 1
ATOM 715 C C . VAL A 1 92 ? 2.819 5.455 1.176 1.00 96.94 92 VAL A C 1
ATOM 717 O O . VAL A 1 92 ? 3.304 6.575 1.331 1.00 96.94 92 VAL A O 1
ATOM 720 N N . ALA A 1 93 ? 1.781 5.012 1.876 1.00 96.94 93 ALA A N 1
ATOM 721 C CA . ALA A 1 93 ? 1.259 5.705 3.042 1.00 96.94 93 ALA A CA 1
ATOM 722 C C . ALA A 1 93 ? 2.123 5.381 4.261 1.00 96.94 93 ALA A C 1
ATOM 724 O O . ALA A 1 93 ? 2.369 4.210 4.550 1.00 96.94 93 ALA A O 1
ATOM 725 N N . LEU A 1 94 ? 2.580 6.420 4.953 1.00 95.12 94 LEU A N 1
ATOM 726 C CA . LEU A 1 94 ? 3.334 6.365 6.202 1.00 95.12 94 LEU A CA 1
ATOM 727 C C . LEU A 1 94 ? 2.605 7.206 7.265 1.00 95.12 94 LEU A C 1
ATOM 729 O O . LEU A 1 94 ? 1.820 8.085 6.905 1.00 95.12 94 LEU A O 1
ATOM 733 N N . PRO A 1 95 ? 2.911 7.047 8.568 1.00 90.44 95 PRO A N 1
ATOM 734 C CA . PRO A 1 95 ? 2.266 7.831 9.633 1.00 90.44 95 PRO A CA 1
ATOM 735 C C . PRO A 1 95 ? 2.415 9.357 9.487 1.00 90.44 95 PRO A C 1
ATOM 737 O O . PRO A 1 95 ? 1.644 10.140 10.042 1.00 90.44 95 PRO A O 1
ATOM 740 N N . LYS A 1 96 ? 3.434 9.807 8.745 1.00 87.81 96 LYS A N 1
ATOM 741 C CA . LYS A 1 96 ? 3.685 11.228 8.455 1.00 87.81 96 LYS A CA 1
ATOM 742 C C . LYS A 1 96 ? 2.978 11.733 7.193 1.00 87.81 96 LYS A C 1
ATOM 744 O O . LYS A 1 96 ? 3.008 12.935 6.941 1.00 87.81 96 LYS A O 1
ATOM 749 N N . GLY A 1 97 ? 2.380 10.843 6.405 1.00 90.44 97 GLY A N 1
AT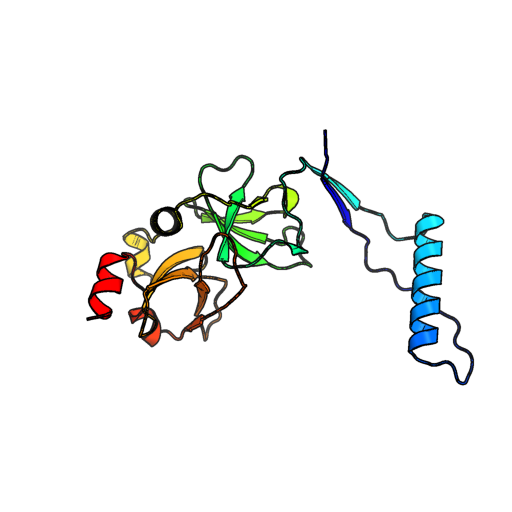OM 750 C CA . GLY A 1 97 ? 1.741 11.147 5.131 1.00 90.44 97 GLY A CA 1
ATOM 751 C C . GLY A 1 97 ? 2.164 10.198 4.013 1.00 90.44 97 GLY A C 1
ATOM 752 O O . GLY A 1 97 ? 2.845 9.197 4.226 1.00 90.44 97 GLY A O 1
ATOM 753 N N . VAL A 1 98 ? 1.750 10.525 2.791 1.00 93.94 98 VAL A N 1
ATOM 754 C CA . VAL A 1 98 ? 2.038 9.723 1.598 1.00 93.94 98 VAL A CA 1
ATOM 755 C C . VAL A 1 98 ? 3.338 10.182 0.943 1.00 93.94 98 VAL A C 1
ATOM 757 O O . VAL A 1 98 ? 3.509 11.366 0.648 1.00 93.94 98 VAL A O 1
ATOM 760 N N . VAL A 1 99 ? 4.224 9.234 0.641 1.00 94.50 99 VAL A N 1
ATOM 761 C CA . VAL A 1 99 ? 5.486 9.473 -0.073 1.00 94.50 99 VAL A CA 1
ATOM 762 C C . VAL A 1 99 ? 5.522 8.721 -1.399 1.00 94.50 99 VAL A C 1
ATOM 764 O O . VAL A 1 99 ? 4.959 7.636 -1.535 1.00 94.50 99 VAL A O 1
ATOM 767 N N . GLN A 1 100 ? 6.199 9.298 -2.394 1.00 95.06 100 GLN A N 1
ATOM 768 C CA . GLN A 1 100 ? 6.434 8.656 -3.687 1.00 95.06 100 GLN A CA 1
ATOM 769 C C . GLN A 1 100 ? 7.868 8.144 -3.759 1.00 95.06 100 GLN A C 1
ATOM 771 O O . GLN A 1 100 ? 8.815 8.911 -3.592 1.00 95.06 100 GLN A O 1
ATOM 776 N N . VAL A 1 101 ? 8.026 6.851 -4.020 1.00 93.81 101 VAL A N 1
ATOM 777 C CA . VAL A 1 101 ? 9.305 6.149 -3.880 1.00 93.81 101 VAL A CA 1
ATOM 778 C C . VAL A 1 101 ? 9.580 5.217 -5.054 1.00 93.81 101 VAL A C 1
ATOM 780 O O . VAL A 1 101 ? 8.712 4.923 -5.883 1.00 93.81 101 VAL A O 1
ATOM 783 N N . LYS A 1 102 ? 10.837 4.777 -5.149 1.00 91.38 102 LYS A N 1
ATOM 784 C CA . LYS A 1 102 ? 11.249 3.716 -6.071 1.00 91.38 102 LYS A CA 1
ATOM 785 C C . LYS A 1 102 ? 11.187 2.354 -5.366 1.00 91.38 102 LYS A C 1
ATOM 787 O O . LYS A 1 102 ? 11.466 2.312 -4.174 1.00 91.38 102 LYS A O 1
ATOM 792 N N . PRO A 1 103 ? 10.903 1.248 -6.076 1.00 91.44 103 PRO A N 1
ATOM 793 C CA . PRO A 1 103 ? 10.751 -0.068 -5.451 1.00 91.44 103 PRO A CA 1
ATOM 794 C C . PRO A 1 103 ? 11.985 -0.521 -4.666 1.00 91.44 103 PRO A C 1
ATOM 796 O O . PRO A 1 103 ? 11.857 -1.040 -3.569 1.00 91.44 103 PRO A O 1
ATOM 799 N N . PHE A 1 104 ? 13.189 -0.207 -5.152 1.00 86.31 104 PHE A N 1
ATOM 800 C CA . PHE A 1 104 ? 14.431 -0.656 -4.520 1.00 86.31 104 PHE A CA 1
ATOM 801 C C . PHE A 1 104 ? 14.731 -0.039 -3.142 1.00 86.31 104 PHE A C 1
ATOM 803 O O . PHE A 1 104 ? 15.652 -0.498 -2.475 1.00 86.31 104 PHE A O 1
ATOM 810 N N . ILE A 1 105 ? 14.018 1.019 -2.730 1.00 88.62 105 ILE A N 1
ATOM 811 C CA . ILE A 1 105 ? 14.107 1.568 -1.361 1.00 88.62 105 ILE A CA 1
ATOM 812 C C . ILE A 1 105 ? 12.964 1.087 -0.464 1.00 88.62 105 ILE A C 1
ATOM 814 O O . ILE A 1 105 ? 12.840 1.549 0.667 1.00 88.62 105 ILE A O 1
ATOM 818 N N . VAL A 1 106 ? 12.110 0.206 -0.979 1.00 92.75 106 VAL A N 1
ATOM 819 C CA . VAL A 1 106 ? 10.973 -0.374 -0.275 1.00 92.75 106 VAL A CA 1
ATOM 820 C C . VAL A 1 106 ? 11.290 -1.830 0.014 1.00 92.75 106 VAL A C 1
ATOM 822 O O . VAL A 1 106 ? 11.741 -2.550 -0.872 1.00 92.75 106 VAL A O 1
ATOM 825 N N . LYS A 1 107 ? 11.035 -2.264 1.242 1.00 93.12 107 LYS A N 1
ATOM 826 C CA . LYS A 1 107 ? 11.233 -3.639 1.686 1.00 93.12 107 LYS A CA 1
ATOM 827 C C . LYS A 1 107 ? 9.897 -4.254 2.069 1.00 93.12 107 LYS A C 1
ATOM 829 O O . LYS A 1 107 ? 9.113 -3.647 2.798 1.00 93.12 107 LYS A O 1
ATOM 834 N N . LYS A 1 108 ? 9.642 -5.467 1.579 1.00 92.25 108 LYS A N 1
ATOM 835 C CA . LYS A 1 108 ? 8.457 -6.244 1.953 1.00 92.25 108 LYS A CA 1
ATOM 836 C C . LYS A 1 108 ? 8.572 -6.696 3.405 1.00 92.25 108 LYS A C 1
ATOM 838 O O . LYS A 1 108 ? 9.581 -7.280 3.791 1.00 92.25 108 LYS A O 1
ATOM 843 N N . GLU A 1 109 ? 7.505 -6.500 4.169 1.00 92.50 109 GLU A N 1
ATOM 844 C CA . GLU A 1 109 ? 7.409 -7.011 5.534 1.00 92.50 109 GLU A CA 1
ATOM 845 C C . GLU A 1 109 ? 6.689 -8.358 5.568 1.00 92.50 109 GLU A C 1
ATOM 847 O O . GLU A 1 109 ? 5.673 -8.549 4.901 1.00 92.50 109 GLU A O 1
ATOM 852 N N . THR A 1 110 ? 7.207 -9.294 6.366 1.00 88.38 110 THR A N 1
ATOM 853 C CA . THR A 1 110 ? 6.686 -10.672 6.445 1.00 88.38 110 THR A CA 1
ATOM 854 C C . THR A 1 110 ? 6.213 -11.078 7.837 1.00 88.38 110 THR A C 1
ATOM 856 O O . THR A 1 110 ? 5.574 -12.115 7.973 1.00 88.38 110 THR A O 1
ATOM 859 N N . THR A 1 111 ? 6.501 -10.294 8.882 1.00 86.38 111 THR A N 1
ATOM 860 C CA . THR A 1 111 ? 6.239 -10.696 10.280 1.00 86.38 111 THR A CA 1
ATOM 861 C C . THR A 1 111 ? 5.716 -9.559 11.164 1.00 86.38 111 THR A C 1
ATOM 863 O O . THR A 1 111 ? 6.067 -9.485 12.340 1.00 86.38 111 THR A O 1
ATOM 866 N N . THR A 1 112 ? 4.893 -8.651 10.633 1.00 91.19 112 THR A N 1
ATOM 867 C CA . THR A 1 112 ? 4.324 -7.544 11.426 1.00 91.19 112 THR A CA 1
ATOM 868 C C . THR A 1 112 ? 2.826 -7.702 11.685 1.00 91.19 112 THR A C 1
ATOM 870 O O . THR A 1 112 ? 2.125 -8.425 10.978 1.00 91.19 112 THR A O 1
ATOM 873 N N . ASN A 1 113 ? 2.334 -7.029 12.727 1.00 92.81 113 ASN A N 1
ATOM 874 C CA . ASN A 1 113 ? 0.915 -6.999 13.061 1.00 92.81 113 ASN A CA 1
ATOM 875 C C . ASN A 1 113 ? 0.217 -5.930 12.209 1.00 92.81 113 ASN A C 1
ATOM 877 O O . ASN A 1 113 ? 0.428 -4.737 12.420 1.00 92.81 113 ASN A O 1
ATOM 881 N N . VAL A 1 114 ? -0.623 -6.376 11.272 1.00 94.62 114 VAL A N 1
ATOM 882 C CA . VAL A 1 114 ? -1.350 -5.503 10.341 1.00 94.62 114 VAL A CA 1
ATOM 883 C C . VAL A 1 114 ? -2.238 -4.496 11.071 1.00 94.62 114 VAL A C 1
ATOM 885 O O . VAL A 1 114 ? -2.212 -3.327 10.708 1.00 94.62 114 VAL A O 1
ATOM 888 N N . ASP A 1 115 ? -2.949 -4.896 12.126 1.00 94.25 115 ASP A N 1
ATOM 889 C CA . ASP A 1 115 ? -3.856 -4.003 12.859 1.00 94.25 115 ASP A CA 1
ATOM 890 C C . ASP A 1 115 ? -3.095 -2.806 13.452 1.00 94.25 115 ASP A C 1
ATOM 892 O O . ASP A 1 115 ? -3.516 -1.664 13.295 1.00 94.25 115 ASP A O 1
ATOM 896 N N . LYS A 1 116 ? -1.897 -3.034 14.010 1.00 93.25 116 LYS A N 1
ATOM 897 C CA . LYS A 1 116 ? -1.036 -1.945 14.515 1.00 93.25 116 LYS A CA 1
ATOM 898 C C . LYS A 1 116 ? -0.560 -1.005 13.408 1.00 93.25 116 LYS A C 1
ATOM 900 O O . LYS A 1 116 ? -0.375 0.189 13.642 1.00 93.25 116 LYS A O 1
ATOM 905 N N . VAL A 1 117 ? -0.324 -1.537 12.207 1.00 95.25 117 VAL A N 1
ATOM 906 C CA . VAL A 1 117 ? 0.020 -0.712 11.041 1.00 95.25 117 VAL A CA 1
ATOM 907 C C . VAL A 1 117 ? -1.168 0.169 10.664 1.00 95.25 117 VAL A C 1
ATOM 909 O O . VAL A 1 117 ? -0.977 1.370 10.479 1.00 95.25 117 VAL A O 1
ATOM 912 N N . ILE A 1 118 ? -2.383 -0.389 10.627 1.00 96.12 118 ILE A N 1
ATOM 913 C CA . ILE A 1 118 ? -3.618 0.365 10.368 1.00 96.12 118 ILE A CA 1
ATOM 914 C C . ILE A 1 118 ? -3.803 1.477 11.395 1.00 96.12 118 ILE A C 1
ATOM 916 O O . ILE A 1 118 ? -3.965 2.626 11.002 1.00 96.12 118 ILE A O 1
ATOM 920 N N . GLU A 1 119 ? -3.693 1.169 12.687 1.00 93.38 119 GLU A N 1
ATOM 921 C CA . GLU A 1 119 ? -3.807 2.157 13.767 1.00 93.38 119 GLU A CA 1
ATOM 922 C C . GLU A 1 119 ? -2.807 3.313 13.593 1.00 93.38 119 GLU A C 1
ATOM 924 O O . GLU A 1 119 ? -3.163 4.479 13.754 1.00 93.38 119 GLU A O 1
ATOM 929 N N . SER A 1 120 ? -1.565 3.016 13.193 1.00 92.81 120 SER A N 1
ATOM 930 C CA . SER A 1 120 ? -0.539 4.045 12.959 1.00 92.81 120 SER A CA 1
ATOM 931 C C . SER A 1 120 ? -0.800 4.940 11.738 1.00 92.81 120 SER A C 1
ATOM 933 O O . SER A 1 120 ? -0.249 6.039 11.651 1.00 92.81 120 SER A O 1
ATOM 935 N N . LEU A 1 121 ? -1.620 4.460 10.800 1.00 94.06 121 LEU A N 1
ATOM 936 C CA . LEU A 1 121 ? -2.051 5.151 9.581 1.00 94.06 121 LEU A CA 1
ATOM 937 C C . LEU A 1 121 ? -3.493 5.680 9.690 1.00 94.06 121 LEU A C 1
ATOM 939 O O . LEU A 1 121 ? -4.048 6.188 8.710 1.00 94.06 121 LEU A O 1
ATOM 943 N N . GLY A 1 122 ? -4.107 5.535 10.866 1.00 90.88 122 GLY A N 1
ATOM 944 C CA . GLY A 1 122 ? -5.446 6.016 11.153 1.00 90.88 122 GLY A CA 1
ATOM 945 C C . GLY A 1 122 ? -5.532 7.539 11.093 1.00 90.88 122 GLY A C 1
ATOM 946 O O . GLY A 1 122 ? -4.535 8.263 11.175 1.00 90.88 122 GLY A O 1
ATOM 947 N N . ARG A 1 123 ? -6.759 8.034 10.950 1.00 92.31 123 ARG A N 1
ATOM 948 C CA . ARG A 1 123 ? -7.035 9.468 10.857 1.00 92.31 123 ARG A CA 1
ATOM 949 C C . ARG A 1 123 ? -6.843 10.160 12.199 1.00 92.31 123 ARG A C 1
ATOM 951 O O . ARG A 1 123 ? -7.270 9.669 13.245 1.00 92.31 123 ARG A O 1
ATOM 958 N N . LYS A 1 124 ? -6.277 11.360 12.159 1.00 87.19 124 LYS A N 1
ATOM 959 C CA . LYS A 1 124 ? -6.245 12.283 13.300 1.00 87.19 124 LYS A CA 1
ATOM 960 C C . LYS A 1 124 ? -7.625 12.906 13.498 1.00 87.19 124 LYS A C 1
ATOM 962 O O . LYS A 1 124 ? -8.398 13.016 12.553 1.00 87.19 124 LYS A O 1
ATOM 967 N N . GLU A 1 125 ? -7.914 13.382 14.709 1.00 86.81 125 GLU A N 1
ATOM 968 C CA . GLU A 1 125 ? -9.232 13.954 15.045 1.00 86.81 125 GLU A CA 1
ATOM 969 C C . GLU A 1 125 ? -9.687 15.050 14.074 1.00 86.81 125 GLU A C 1
ATOM 971 O O . GLU A 1 125 ? -10.798 14.992 13.559 1.00 86.81 125 GLU A O 1
ATOM 976 N N . PHE A 1 126 ? -8.804 15.988 13.721 1.00 84.62 126 PHE A N 1
ATOM 977 C CA . PHE A 1 126 ? -9.153 17.045 12.767 1.00 84.62 126 PHE A CA 1
ATOM 978 C C . PHE A 1 126 ? -9.457 16.514 11.354 1.00 84.62 126 PHE A C 1
ATOM 980 O O . PHE A 1 126 ? -10.150 17.173 10.587 1.00 84.62 126 PHE A O 1
ATOM 987 N N . GLU A 1 127 ? -8.940 15.341 10.976 1.00 86.62 127 GLU A N 1
ATOM 988 C CA . GLU A 1 127 ? -9.205 14.728 9.669 1.00 86.62 127 GLU A CA 1
ATOM 989 C C . GLU A 1 127 ? -10.571 14.037 9.643 1.00 86.62 127 GLU A C 1
ATOM 991 O O . GLU A 1 127 ? -11.189 13.946 8.581 1.00 86.62 127 GLU A O 1
ATOM 996 N N . LYS A 1 128 ? -11.080 13.597 10.802 1.00 87.94 128 LYS A N 1
ATOM 997 C CA . LYS A 1 128 ? -12.388 12.934 10.906 1.00 87.94 128 LYS A CA 1
ATOM 998 C C . LYS A 1 128 ? -13.534 13.847 10.479 1.00 87.94 128 LYS A C 1
ATOM 1000 O O . LYS A 1 128 ? -14.487 13.361 9.874 1.00 87.94 128 LYS A O 1
ATOM 1005 N N . GLU A 1 129 ? -13.408 15.151 10.723 1.00 84.62 129 GLU A N 1
ATOM 1006 C CA . GLU A 1 129 ? -14.382 16.166 10.297 1.00 84.62 129 GLU A CA 1
ATOM 1007 C C . GLU A 1 129 ? -14.396 16.379 8.776 1.00 84.62 129 GLU A C 1
ATOM 1009 O O . GLU A 1 129 ? -15.422 16.741 8.202 1.00 84.62 129 GLU A O 1
ATOM 1014 N N . ILE A 1 130 ? -13.264 16.135 8.110 1.00 86.31 130 ILE A N 1
ATOM 1015 C CA . ILE A 1 130 ? -13.089 16.390 6.676 1.00 86.31 130 ILE A CA 1
ATOM 1016 C C . ILE A 1 130 ? -13.430 15.136 5.852 1.00 86.31 130 ILE A C 1
ATOM 1018 O O . ILE A 1 130 ? -13.937 15.237 4.732 1.00 86.31 130 ILE A O 1
ATOM 1022 N N . GLY A 1 131 ? -13.197 13.948 6.413 1.00 87.94 131 GLY A N 1
ATOM 1023 C CA . GLY A 1 131 ? -13.578 12.667 5.823 1.00 87.94 131 GLY A CA 1
ATOM 1024 C C . GLY A 1 131 ? -12.394 11.732 5.589 1.00 87.94 131 GLY A C 1
ATOM 1025 O O . GLY A 1 131 ? -11.421 11.736 6.339 1.00 87.94 131 GLY A O 1
ATOM 1026 N N . TRP A 1 132 ? -12.524 10.865 4.587 1.00 91.38 132 TRP A N 1
ATOM 1027 C CA . TRP A 1 132 ? -11.508 9.879 4.217 1.00 91.38 132 TRP A CA 1
ATOM 1028 C C . TRP A 1 132 ? -10.700 10.363 3.010 1.00 91.38 132 TRP A C 1
ATOM 1030 O O . TRP A 1 132 ? -11.281 10.805 2.014 1.00 91.38 132 TRP A O 1
ATOM 1040 N N . PHE A 1 133 ? -9.377 10.229 3.080 1.00 90.94 133 PHE A N 1
ATOM 1041 C CA . PHE A 1 133 ? -8.432 10.615 2.032 1.00 90.94 133 PHE A CA 1
ATOM 1042 C C . PHE A 1 133 ? -7.470 9.486 1.669 1.00 90.94 133 PHE A C 1
ATOM 1044 O O . PHE A 1 133 ? -7.300 8.518 2.406 1.00 90.94 133 PHE A O 1
ATOM 1051 N N . ASP A 1 134 ? -6.813 9.643 0.520 1.00 92.19 134 ASP A N 1
ATOM 1052 C CA . ASP A 1 134 ? -5.748 8.757 0.062 1.00 92.19 134 ASP A CA 1
ATOM 1053 C C . ASP A 1 134 ? -4.678 8.583 1.161 1.00 92.19 134 ASP A C 1
ATOM 1055 O O . ASP A 1 134 ? -4.113 9.556 1.663 1.00 92.19 134 ASP A O 1
ATOM 1059 N N . GLY A 1 135 ? -4.375 7.334 1.508 1.00 93.44 135 GLY A N 1
ATOM 1060 C CA . GLY A 1 135 ? -3.407 6.969 2.541 1.00 93.44 135 GLY A CA 1
ATOM 1061 C C . GLY A 1 135 ? -3.979 6.816 3.948 1.00 93.44 135 GLY A C 1
ATOM 1062 O O . GLY A 1 135 ? -3.277 6.283 4.804 1.00 93.44 135 GLY A O 1
ATOM 1063 N N . HIS A 1 136 ? -5.235 7.205 4.192 1.00 95.31 136 HIS A N 1
ATOM 1064 C CA . HIS A 1 136 ? -5.913 6.891 5.451 1.00 95.31 136 HIS A CA 1
ATOM 1065 C C . HIS A 1 136 ? -6.208 5.400 5.553 1.00 95.31 136 HIS A C 1
ATOM 1067 O O . HIS A 1 136 ? -6.564 4.764 4.558 1.00 95.31 136 HIS A O 1
ATOM 1073 N N . ALA A 1 137 ? -6.094 4.852 6.757 1.00 96.88 137 ALA A N 1
ATOM 1074 C CA . ALA A 1 137 ? -6.362 3.449 7.034 1.00 96.88 137 ALA A CA 1
ATOM 1075 C C . ALA A 1 137 ? -7.480 3.276 8.069 1.00 96.88 137 ALA A C 1
ATOM 1077 O O . ALA A 1 137 ? -7.739 4.166 8.878 1.00 96.88 137 ALA A O 1
ATOM 1078 N N . GLY A 1 138 ? -8.147 2.126 8.022 1.00 97.12 138 GLY A N 1
ATOM 1079 C CA . GLY A 1 138 ? -9.205 1.765 8.959 1.00 97.12 138 GLY A CA 1
ATOM 1080 C C . GLY A 1 138 ? -9.651 0.317 8.787 1.00 97.12 138 GLY A C 1
ATOM 1081 O O . GLY A 1 138 ? -8.961 -0.501 8.175 1.00 97.12 138 GLY A O 1
ATOM 1082 N N . PHE A 1 139 ? -10.832 0.007 9.302 1.00 97.75 139 PHE A N 1
ATOM 1083 C CA . PHE A 1 139 ? -11.412 -1.329 9.314 1.00 97.75 139 PHE A CA 1
ATOM 1084 C C . PHE A 1 139 ? -12.760 -1.317 8.593 1.00 97.75 139 PHE A C 1
ATOM 1086 O O . PHE A 1 139 ? -13.697 -0.638 9.008 1.00 97.75 139 PHE A O 1
ATOM 1093 N N . LEU A 1 140 ? -12.862 -2.052 7.486 1.00 97.38 140 LEU A N 1
ATOM 1094 C CA . LEU A 1 140 ? -14.089 -2.189 6.702 1.00 97.38 140 LEU A CA 1
ATOM 1095 C C . LEU A 1 140 ? -14.880 -3.401 7.187 1.00 97.38 140 LEU A C 1
ATOM 1097 O O . LEU A 1 140 ? -14.392 -4.527 7.095 1.00 97.38 140 LEU A O 1
ATOM 1101 N N . PHE A 1 141 ? -16.127 -3.191 7.597 1.00 96.44 141 PHE A N 1
ATOM 1102 C CA . PHE A 1 141 ? -17.090 -4.276 7.752 1.00 96.44 141 PHE A CA 1
ATOM 1103 C C . PHE A 1 141 ? -17.779 -4.551 6.412 1.00 96.44 141 PHE A C 1
ATOM 1105 O O . PHE A 1 141 ? -18.509 -3.707 5.896 1.00 96.44 141 PHE A O 1
ATOM 1112 N N . ASN A 1 142 ? -17.565 -5.735 5.838 1.00 91.06 142 ASN A N 1
ATOM 1113 C CA . ASN A 1 142 ? -18.114 -6.089 4.520 1.00 91.06 142 ASN A CA 1
ATOM 1114 C C . ASN A 1 142 ? -19.470 -6.824 4.581 1.00 91.06 142 ASN A C 1
ATOM 1116 O O . ASN A 1 142 ? -19.910 -7.385 3.577 1.00 91.06 142 ASN A O 1
ATOM 1120 N N . GLY A 1 143 ? -20.115 -6.849 5.751 1.00 88.94 143 GLY A N 1
ATOM 1121 C CA . GLY A 1 143 ? -21.345 -7.602 6.011 1.00 88.94 143 GLY A CA 1
ATOM 1122 C C . GLY A 1 143 ? -21.118 -8.994 6.603 1.00 88.94 143 GLY A C 1
ATOM 1123 O O . GLY A 1 143 ? -22.063 -9.582 7.119 1.00 88.94 143 GLY A O 1
ATOM 1124 N N . LYS A 1 144 ? -19.886 -9.514 6.554 1.00 89.75 144 LYS A N 1
ATOM 1125 C CA . LYS A 1 144 ? -19.521 -10.817 7.122 1.00 89.75 144 LYS A CA 1
ATOM 1126 C C . LYS A 1 144 ? -18.338 -10.712 8.077 1.00 89.75 144 LYS A C 1
ATOM 1128 O O . LYS A 1 144 ? -18.413 -11.194 9.197 1.00 89.75 144 LYS A O 1
ATOM 1133 N N . ASP A 1 145 ? -17.279 -10.056 7.623 1.00 93.62 145 ASP A N 1
ATOM 1134 C CA . ASP A 1 145 ? -15.999 -9.976 8.312 1.00 93.62 145 ASP A CA 1
ATOM 1135 C C . ASP A 1 145 ? -15.538 -8.514 8.406 1.00 93.62 145 ASP A C 1
ATOM 1137 O O . ASP A 1 145 ? -15.975 -7.642 7.643 1.00 93.62 145 ASP A O 1
ATOM 1141 N N . VAL A 1 146 ? -14.614 -8.262 9.333 1.00 95.62 146 VAL A N 1
ATOM 1142 C CA . VAL A 1 146 ? -13.890 -6.993 9.448 1.00 95.62 146 VAL A CA 1
ATOM 1143 C C . VAL A 1 146 ? -12.534 -7.133 8.772 1.00 95.62 146 VAL A C 1
ATOM 1145 O O . VAL A 1 146 ? -11.750 -8.025 9.092 1.00 95.62 146 VAL A O 1
ATOM 1148 N N . VAL A 1 147 ? -12.261 -6.247 7.820 1.00 96.19 147 VAL A N 1
ATOM 1149 C CA . VAL A 1 147 ? -11.063 -6.285 6.981 1.00 96.19 147 VAL A CA 1
ATOM 1150 C C . VAL A 1 147 ? -10.236 -5.022 7.230 1.00 96.19 147 VAL A C 1
ATOM 1152 O O . VAL A 1 147 ? -10.771 -3.926 7.053 1.00 96.19 147 VAL A O 1
ATOM 1155 N N . PRO A 1 148 ? -8.945 -5.129 7.597 1.00 97.19 148 PRO A N 1
ATOM 1156 C CA . PRO A 1 148 ? -8.057 -3.974 7.640 1.00 97.19 148 PRO A CA 1
ATOM 1157 C C . PRO A 1 148 ? -7.880 -3.430 6.224 1.00 97.19 148 PRO A C 1
ATOM 1159 O O . PRO A 1 148 ? -7.601 -4.182 5.285 1.00 97.19 148 PRO A O 1
ATOM 1162 N N . VAL A 1 149 ? -8.069 -2.130 6.051 1.00 97.69 149 VAL A N 1
ATOM 1163 C CA . VAL A 1 149 ? -8.090 -1.498 4.736 1.00 97.69 149 VAL A CA 1
ATOM 1164 C C . VAL A 1 149 ? -7.348 -0.172 4.714 1.00 97.69 149 VAL A C 1
ATOM 1166 O O . VAL A 1 149 ? -7.237 0.524 5.720 1.00 97.69 149 VAL A O 1
ATOM 1169 N N . ILE A 1 150 ? -6.891 0.202 3.523 1.00 97.62 150 ILE A N 1
ATOM 1170 C CA . ILE A 1 150 ? -6.322 1.513 3.242 1.00 97.62 150 ILE A CA 1
ATOM 1171 C C . ILE A 1 150 ? -7.004 2.164 2.044 1.00 97.62 150 ILE A C 1
ATOM 1173 O O . ILE A 1 150 ? -7.352 1.499 1.063 1.00 97.62 150 ILE A O 1
ATOM 1177 N N . PHE A 1 151 ? -7.178 3.477 2.107 1.00 96.94 151 PHE A N 1
ATOM 1178 C CA . PHE A 1 151 ? -7.693 4.268 1.002 1.00 96.94 151 PHE A CA 1
ATOM 1179 C C . PHE A 1 151 ? -6.585 4.489 -0.030 1.00 96.94 151 PHE A C 1
ATOM 1181 O O . PHE A 1 151 ? -5.579 5.153 0.218 1.00 96.94 151 PHE A O 1
ATOM 1188 N N . GLY A 1 152 ? -6.769 3.893 -1.203 1.00 93.69 152 GLY A N 1
ATOM 1189 C CA . GLY A 1 152 ? -5.987 4.183 -2.396 1.00 93.69 152 GLY A CA 1
ATOM 1190 C C . GLY A 1 152 ? -6.492 5.440 -3.096 1.00 93.69 152 GLY A C 1
ATOM 1191 O O . GLY A 1 152 ? -7.436 6.089 -2.649 1.00 93.69 152 GLY A O 1
ATOM 1192 N N . LYS A 1 153 ? -5.878 5.763 -4.238 1.00 87.38 153 LYS A N 1
ATOM 1193 C CA . LYS A 1 153 ? -6.188 6.988 -4.978 1.00 87.38 153 LYS A CA 1
ATOM 1194 C C . LYS A 1 153 ? -7.625 7.024 -5.491 1.00 87.38 153 LYS A C 1
ATOM 1196 O O . LYS A 1 153 ? -7.921 6.381 -6.497 1.00 87.38 153 LYS A O 1
ATOM 1201 N N . GLY A 1 154 ? -8.483 7.817 -4.854 1.00 81.44 154 GLY A N 1
ATOM 1202 C CA . GLY A 1 154 ? -9.899 7.940 -5.202 1.00 81.44 154 GLY A CA 1
ATOM 1203 C C . GLY A 1 154 ? -10.193 8.631 -6.543 1.00 81.44 154 GLY A C 1
ATOM 1204 O O . GLY A 1 154 ? -9.338 9.223 -7.206 1.00 81.44 154 GLY A O 1
ATOM 1205 N N . THR A 1 155 ? -11.462 8.577 -6.942 1.00 86.75 155 THR A N 1
ATOM 1206 C CA . THR A 1 155 ? -12.043 9.395 -8.021 1.00 86.75 155 THR A CA 1
ATOM 1207 C C . THR A 1 155 ? -13.173 10.246 -7.454 1.00 86.75 155 THR A C 1
ATOM 1209 O O . THR A 1 155 ? -13.624 10.017 -6.339 1.00 86.75 155 THR A O 1
ATOM 1212 N N . LYS A 1 156 ? -13.720 11.177 -8.246 1.00 84.25 156 LYS A N 1
ATOM 1213 C CA . LYS A 1 156 ? -14.915 11.939 -7.836 1.00 84.25 156 LYS A CA 1
ATOM 1214 C C . LYS A 1 156 ? -16.136 11.058 -7.530 1.00 84.25 156 LYS A C 1
ATOM 1216 O O . LYS A 1 156 ? -17.042 11.509 -6.846 1.00 84.25 156 LYS A O 1
ATOM 1221 N N . ALA A 1 157 ? -16.188 9.844 -8.081 1.00 88.88 157 ALA A N 1
ATOM 1222 C CA . ALA A 1 157 ? -17.344 8.957 -7.970 1.00 88.88 157 ALA A CA 1
ATOM 1223 C C . ALA A 1 157 ? -17.164 7.840 -6.932 1.00 88.88 157 ALA A C 1
ATOM 1225 O O . ALA A 1 157 ? -18.154 7.342 -6.397 1.00 88.88 157 ALA A O 1
ATOM 1226 N N . TYR A 1 158 ? -15.920 7.429 -6.678 1.00 93.88 158 TYR A N 1
ATOM 1227 C CA . TYR A 1 158 ? -15.608 6.252 -5.875 1.00 93.88 158 TYR A CA 1
ATOM 1228 C C . TYR A 1 158 ? -14.343 6.445 -5.052 1.00 93.88 158 TYR A C 1
ATOM 1230 O O . TYR A 1 158 ? -13.338 6.956 -5.553 1.00 93.88 158 TYR A O 1
ATOM 1238 N N . TYR A 1 159 ? -14.390 5.901 -3.844 1.00 95.44 159 TYR A N 1
ATOM 1239 C CA . TYR A 1 159 ? -13.249 5.632 -2.987 1.00 95.44 159 TYR A CA 1
ATOM 1240 C C . TYR A 1 159 ? -12.765 4.213 -3.275 1.00 95.44 159 TYR A C 1
ATOM 1242 O O . TYR A 1 159 ? -13.549 3.260 -3.227 1.00 95.44 159 TYR A O 1
ATOM 1250 N N . TYR A 1 160 ? -11.484 4.073 -3.607 1.00 95.81 160 TYR A N 1
ATOM 1251 C CA . TYR A 1 160 ? -10.861 2.766 -3.771 1.00 95.81 160 TYR A CA 1
ATOM 1252 C C . TYR A 1 160 ? -10.225 2.364 -2.454 1.00 95.81 160 TYR A C 1
ATOM 1254 O O . TYR A 1 160 ? -9.316 3.028 -1.968 1.00 95.81 160 TYR A O 1
ATOM 1262 N N . VAL A 1 161 ? -10.733 1.288 -1.874 1.00 96.69 161 VAL A N 1
ATOM 1263 C CA . VAL A 1 161 ? -10.343 0.818 -0.551 1.00 96.69 161 VAL A CA 1
ATOM 1264 C C . VAL A 1 161 ? -9.725 -0.562 -0.710 1.00 96.69 161 VAL A C 1
ATOM 1266 O O . VAL A 1 161 ? -10.347 -1.474 -1.254 1.00 96.69 161 VAL A O 1
ATOM 1269 N N . HIS A 1 162 ? -8.478 -0.714 -0.291 1.00 97.06 162 HIS A N 1
ATOM 1270 C CA . HIS A 1 162 ? -7.681 -1.912 -0.528 1.00 97.06 162 HIS A CA 1
ATOM 1271 C C . HIS A 1 162 ? -7.493 -2.684 0.776 1.00 97.06 162 HIS A C 1
ATOM 1273 O O . HIS A 1 162 ? -7.066 -2.070 1.753 1.00 97.06 162 HIS A O 1
ATOM 1279 N N . PRO A 1 163 ? -7.771 -4.002 0.813 1.00 97.06 163 PRO A N 1
ATOM 1280 C CA . PRO A 1 163 ? -7.371 -4.841 1.936 1.00 97.06 163 PRO A CA 1
ATOM 1281 C C . PRO A 1 163 ? -5.871 -4.735 2.178 1.00 97.06 163 PRO A C 1
ATOM 1283 O O . PRO A 1 163 ? -5.089 -4.788 1.226 1.00 97.06 163 PRO A O 1
ATOM 1286 N N . VAL A 1 164 ? -5.485 -4.620 3.443 1.00 97.00 164 VAL A N 1
ATOM 1287 C CA . VAL A 1 164 ? -4.085 -4.580 3.850 1.00 97.00 164 VAL A CA 1
ATOM 1288 C C . VAL A 1 164 ? -3.652 -5.952 4.339 1.00 97.00 164 VAL A C 1
ATOM 1290 O O . VAL A 1 164 ? -4.307 -6.558 5.185 1.00 97.00 164 VAL A O 1
ATOM 1293 N N . SER A 1 165 ? -2.538 -6.449 3.811 1.00 94.94 165 SER A N 1
ATOM 1294 C CA . SER A 1 165 ? -1.925 -7.694 4.273 1.00 94.94 165 SER A CA 1
ATOM 1295 C C . SER A 1 165 ? -0.427 -7.731 3.965 1.00 94.94 165 SER A C 1
ATOM 1297 O O . SER A 1 165 ? 0.100 -6.932 3.186 1.00 94.94 165 SER A O 1
ATOM 1299 N N . LEU A 1 166 ? 0.279 -8.674 4.592 1.00 92.94 166 LEU A N 1
ATOM 1300 C CA . LEU A 1 166 ? 1.699 -8.932 4.316 1.00 92.94 166 LEU A CA 1
ATOM 1301 C C . LEU A 1 166 ? 1.894 -9.514 2.903 1.00 92.94 166 LEU A C 1
ATOM 1303 O O . LEU A 1 166 ? 2.851 -9.184 2.202 1.00 92.94 166 LEU A O 1
ATOM 1307 N N . ASP A 1 167 ? 0.925 -10.316 2.456 1.00 90.06 167 ASP A N 1
ATOM 1308 C CA . ASP A 1 167 ? 0.862 -10.929 1.130 1.00 90.06 167 ASP A CA 1
ATOM 1309 C C . ASP A 1 167 ? -0.331 -10.380 0.349 1.00 90.06 167 ASP A C 1
ATOM 1311 O O . ASP A 1 167 ? -1.338 -11.055 0.134 1.00 90.06 167 ASP A O 1
ATOM 1315 N N . ALA A 1 168 ? -0.245 -9.107 -0.036 1.00 89.00 168 ALA A N 1
ATOM 1316 C CA . ALA A 1 168 ? -1.340 -8.447 -0.731 1.00 89.00 168 ALA A CA 1
ATOM 1317 C C . ALA A 1 168 ? -1.683 -9.145 -2.054 1.00 89.00 168 ALA A C 1
ATOM 1319 O O . ALA A 1 168 ? -0.823 -9.472 -2.875 1.00 89.00 168 ALA A O 1
ATOM 1320 N N . GLU A 1 169 ? -2.980 -9.318 -2.293 1.00 86.31 169 GLU A N 1
ATOM 1321 C CA . GLU A 1 169 ? -3.502 -9.897 -3.532 1.00 86.31 169 GLU A CA 1
ATOM 1322 C C . GLU A 1 169 ? -3.889 -8.831 -4.571 1.00 86.31 169 GLU A C 1
ATOM 1324 O O . GLU A 1 169 ? -4.205 -9.164 -5.708 1.00 86.31 169 GLU A O 1
ATOM 1329 N N . GLY A 1 170 ? -3.874 -7.544 -4.199 1.00 79.44 170 GLY A N 1
ATOM 1330 C CA . GLY A 1 170 ? -4.298 -6.444 -5.073 1.00 79.44 170 GLY A CA 1
ATOM 1331 C C . GLY A 1 170 ? -5.819 -6.307 -5.226 1.00 79.44 170 GLY A C 1
ATOM 1332 O O . GLY A 1 170 ? -6.290 -5.658 -6.160 1.00 79.44 170 GLY A O 1
ATOM 1333 N N . ARG A 1 171 ? -6.603 -6.905 -4.318 1.00 88.69 171 ARG A N 1
ATOM 1334 C CA . ARG A 1 171 ? -8.064 -6.736 -4.274 1.00 88.69 171 ARG A CA 1
ATOM 1335 C C . ARG A 1 171 ? -8.439 -5.272 -3.997 1.00 88.69 171 ARG A C 1
ATOM 1337 O O . ARG A 1 171 ? -7.667 -4.507 -3.416 1.00 88.69 171 ARG A O 1
ATOM 1344 N N . VAL A 1 172 ? -9.643 -4.879 -4.410 1.00 94.56 172 VAL A N 1
ATOM 1345 C CA . VAL A 1 172 ? -10.155 -3.518 -4.213 1.00 94.56 172 VAL A CA 1
ATOM 1346 C C . VAL A 1 172 ? -11.661 -3.519 -3.979 1.00 94.56 172 VAL A C 1
ATOM 1348 O O . VAL A 1 172 ? -12.419 -4.149 -4.717 1.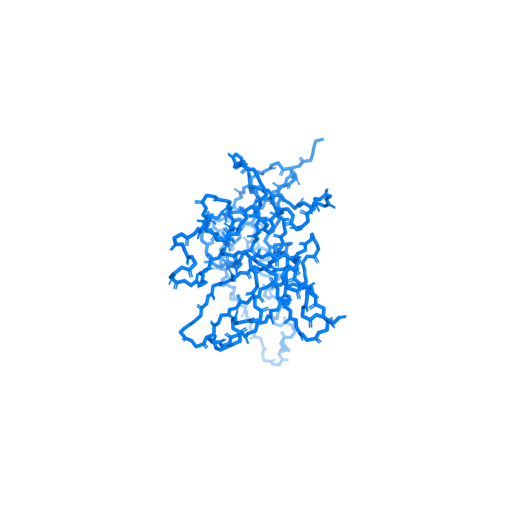00 94.56 172 VAL A O 1
ATOM 1351 N N . TYR A 1 173 ? -12.093 -2.759 -2.982 1.00 95.19 173 TYR A N 1
ATOM 1352 C CA . TYR A 1 173 ? -13.477 -2.364 -2.777 1.00 95.19 173 TYR A CA 1
ATOM 1353 C C . TYR A 1 173 ? -13.697 -0.989 -3.402 1.00 95.19 173 TYR A C 1
ATOM 1355 O O . TYR A 1 173 ? -12.938 -0.049 -3.166 1.00 95.19 173 TYR A O 1
ATOM 1363 N N . LYS A 1 174 ? -14.743 -0.868 -4.219 1.00 95.62 174 LYS A N 1
ATOM 1364 C CA . LYS A 1 174 ? -15.160 0.407 -4.810 1.00 95.62 174 LYS A CA 1
ATOM 1365 C C . LYS A 1 174 ? -16.338 0.938 -4.006 1.00 95.62 174 LYS A C 1
ATOM 1367 O O . LYS A 1 174 ? -17.456 0.459 -4.186 1.00 95.62 174 LYS A O 1
ATOM 1372 N N . LEU A 1 175 ? -16.088 1.895 -3.118 1.00 95.50 175 LEU A N 1
ATOM 1373 C CA . LEU A 1 175 ? -17.106 2.442 -2.224 1.00 95.50 175 LEU A CA 1
ATOM 1374 C C . LEU A 1 175 ? -17.604 3.798 -2.727 1.00 95.50 175 LEU A C 1
ATOM 1376 O O . LEU A 1 175 ? -16.823 4.649 -3.152 1.00 95.50 175 LEU A O 1
ATOM 1380 N N . LYS A 1 176 ? -18.915 4.014 -2.661 1.00 94.94 176 LYS A N 1
ATOM 1381 C CA . LYS A 1 176 ? -19.536 5.340 -2.782 1.00 94.94 176 LYS A CA 1
ATOM 1382 C C . LYS A 1 176 ? -19.616 6.010 -1.410 1.00 94.94 176 LYS A C 1
ATOM 1384 O O . LYS A 1 176 ? -19.581 5.325 -0.391 1.00 94.94 176 LYS A O 1
ATOM 1389 N N . GLN A 1 177 ? -19.846 7.325 -1.390 1.00 92.69 177 GLN A N 1
ATOM 1390 C CA . GLN A 1 177 ? -19.971 8.112 -0.154 1.00 92.69 177 GLN A CA 1
ATOM 1391 C C . GLN A 1 177 ? -20.859 7.463 0.928 1.00 92.69 177 GLN A C 1
ATOM 1393 O O . GLN A 1 177 ? -20.402 7.356 2.063 1.00 92.69 177 GLN A O 1
ATOM 1398 N N . PRO A 1 178 ? -22.078 6.957 0.630 1.00 93.62 178 PRO A N 1
ATOM 1399 C CA . PRO A 1 178 ? -22.932 6.378 1.673 1.00 93.62 178 PRO A CA 1
ATOM 1400 C C . PRO A 1 178 ? -22.355 5.098 2.295 1.00 93.62 178 PRO A C 1
ATOM 1402 O O . PRO A 1 178 ? -22.646 4.775 3.445 1.00 93.62 178 PRO A O 1
ATOM 1405 N N . GLN A 1 179 ? -21.523 4.372 1.545 1.00 94.75 179 GLN A N 1
ATOM 1406 C CA . GLN A 1 179 ? -20.908 3.117 1.977 1.00 94.75 179 GLN A CA 1
ATOM 1407 C C . GLN A 1 179 ? -19.689 3.345 2.880 1.00 94.75 179 GLN A C 1
ATOM 1409 O O . GLN A 1 179 ? -19.231 2.401 3.511 1.00 94.75 179 GLN A O 1
ATOM 1414 N N . LEU A 1 180 ? -19.190 4.583 3.001 1.00 93.75 180 LEU A N 1
ATOM 1415 C CA . LEU A 1 180 ? -18.093 4.907 3.921 1.00 93.75 180 LEU A CA 1
ATOM 1416 C C . LEU A 1 180 ? -18.480 4.734 5.393 1.00 93.75 180 LEU A C 1
ATOM 1418 O O . LEU A 1 180 ? -17.606 4.580 6.233 1.00 93.75 180 LEU A O 1
ATOM 1422 N N . THR A 1 181 ? -19.779 4.684 5.698 1.00 93.06 181 THR A N 1
ATOM 1423 C CA . THR A 1 181 ? -20.306 4.341 7.032 1.00 93.06 181 THR A CA 1
ATOM 1424 C C . THR A 1 181 ? -19.995 2.903 7.467 1.00 93.06 181 THR A C 1
ATOM 1426 O O . THR A 1 181 ? -20.234 2.547 8.617 1.00 93.06 181 THR A O 1
ATOM 1429 N N . GLN A 1 182 ? -19.484 2.074 6.552 1.00 95.06 182 GLN A N 1
ATOM 1430 C CA . GLN A 1 182 ? -19.029 0.708 6.818 1.00 95.06 182 GLN A CA 1
ATOM 1431 C C . GLN A 1 182 ? -17.539 0.649 7.185 1.00 95.06 182 GLN A C 1
ATOM 1433 O O . GLN A 1 182 ? -17.032 -0.435 7.469 1.00 95.06 182 GLN A O 1
ATOM 1438 N N . VAL A 1 183 ? -16.834 1.785 7.143 1.00 96.44 183 VAL A N 1
ATOM 1439 C CA . VAL A 1 183 ? -15.416 1.888 7.491 1.00 96.44 183 VAL A CA 1
ATOM 1440 C C . VAL A 1 183 ? -15.278 2.609 8.824 1.00 96.44 183 VAL A C 1
ATOM 1442 O O . VAL A 1 183 ? -15.809 3.705 9.001 1.00 96.44 183 VAL A O 1
ATOM 1445 N N . PHE A 1 184 ? -14.538 1.994 9.736 1.00 95.75 184 PHE A N 1
ATOM 1446 C CA . PHE A 1 184 ? -14.347 2.450 11.106 1.00 95.75 184 PHE A CA 1
ATOM 1447 C C . PHE A 1 184 ? -12.869 2.737 11.361 1.00 95.75 184 PHE A C 1
ATOM 1449 O O . PHE A 1 184 ? -11.999 2.076 10.792 1.00 95.75 184 PHE A O 1
ATOM 1456 N N . ASP A 1 185 ? -12.579 3.720 12.212 1.00 93.94 185 ASP A N 1
ATOM 1457 C CA . ASP A 1 185 ? -11.202 3.998 12.639 1.00 93.94 185 ASP A CA 1
ATOM 1458 C C . ASP A 1 185 ? -10.695 2.912 13.615 1.00 93.94 185 ASP A C 1
ATOM 1460 O O . ASP A 1 185 ? -9.507 2.601 13.624 1.00 93.94 185 ASP A O 1
ATOM 1464 N N . ASP A 1 186 ? -11.597 2.297 14.393 1.00 93.06 186 ASP A N 1
ATOM 1465 C CA . ASP A 1 186 ? -11.294 1.275 15.400 1.00 93.06 186 ASP A CA 1
ATOM 1466 C C . ASP A 1 186 ? -11.858 -0.107 15.029 1.00 93.06 186 ASP A C 1
ATOM 1468 O O . ASP A 1 186 ? -12.984 -0.248 14.538 1.00 93.06 186 ASP A O 1
ATOM 1472 N N . LYS A 1 187 ? -11.070 -1.152 15.300 1.00 94.00 187 LYS A N 1
ATOM 1473 C CA . LYS A 1 187 ? -11.440 -2.538 14.995 1.00 94.00 187 LYS A CA 1
ATOM 1474 C C . LYS A 1 187 ? -12.604 -3.035 15.848 1.00 94.00 187 LYS A C 1
ATOM 1476 O O . LYS A 1 187 ? -13.493 -3.695 15.317 1.00 94.00 187 LYS A O 1
ATOM 1481 N N . GLN A 1 188 ? -12.628 -2.709 17.140 1.00 93.50 188 GLN A N 1
ATOM 1482 C CA . GLN A 1 188 ? -13.689 -3.160 18.045 1.00 93.50 188 GLN A CA 1
ATOM 1483 C C . GLN A 1 188 ? -15.033 -2.541 17.655 1.00 93.50 188 GLN A C 1
ATOM 1485 O O . GLN A 1 188 ? -16.075 -3.187 17.768 1.00 93.50 188 GLN A O 1
ATOM 1490 N N . GLU A 1 189 ? -15.035 -1.293 17.183 1.00 91.62 189 GLU A N 1
ATOM 1491 C CA . GLU A 1 189 ? -16.240 -0.657 16.648 1.00 91.62 189 GLU A CA 1
ATOM 1492 C C . GLU A 1 189 ? -16.770 -1.385 15.405 1.00 91.62 189 GLU A C 1
ATOM 1494 O O . GLU A 1 189 ? -17.974 -1.639 15.308 1.00 91.62 189 GLU A O 1
ATOM 1499 N N . ALA A 1 190 ? -15.878 -1.782 14.495 1.00 92.25 190 ALA A N 1
ATOM 1500 C CA . ALA A 1 190 ? -16.248 -2.564 13.321 1.00 92.25 190 ALA A CA 1
ATOM 1501 C C . ALA A 1 190 ? -16.784 -3.957 13.702 1.00 92.25 190 ALA A C 1
ATOM 1503 O O . ALA A 1 190 ? -17.794 -4.401 13.158 1.00 92.25 190 ALA A O 1
ATOM 1504 N N . GLU A 1 191 ? -16.154 -4.635 14.666 1.00 92.44 191 GLU A N 1
ATOM 1505 C CA . GLU A 1 191 ? -16.539 -5.982 15.116 1.00 92.44 191 GLU A CA 1
ATOM 1506 C C . GLU A 1 191 ? -17.917 -6.012 15.786 1.00 92.44 191 GLU A C 1
ATOM 1508 O O . GLU A 1 191 ? -18.664 -6.969 15.597 1.00 92.44 191 GLU A O 1
ATOM 1513 N N . LYS A 1 192 ? -18.330 -4.933 16.464 1.00 92.56 192 LYS A N 1
ATOM 1514 C CA . LYS A 1 192 ? -19.696 -4.801 17.013 1.00 92.56 192 LYS A CA 1
ATOM 1515 C C . LYS A 1 192 ? -20.796 -4.882 15.947 1.00 92.56 192 LYS A C 1
ATOM 1517 O O . LYS A 1 192 ? -21.963 -5.048 16.292 1.00 92.56 192 LYS A O 1
ATOM 1522 N N . ARG A 1 193 ? -20.462 -4.737 14.660 1.00 86.12 193 ARG A N 1
ATOM 1523 C CA . ARG A 1 193 ? -21.412 -4.891 13.546 1.00 86.12 193 ARG A CA 1
ATOM 1524 C C . ARG A 1 193 ? -21.638 -6.342 13.130 1.00 86.12 193 ARG A C 1
ATOM 1526 O O . ARG A 1 193 ? -22.600 -6.591 12.408 1.00 86.12 193 ARG A O 1
ATOM 1533 N N . ILE A 1 194 ? -20.775 -7.265 13.558 1.00 80.62 194 ILE A N 1
ATOM 1534 C CA . ILE A 1 194 ? -20.853 -8.688 13.200 1.00 80.62 194 ILE A CA 1
ATOM 1535 C C . ILE A 1 194 ? -22.026 -9.382 13.921 1.00 80.62 194 ILE A C 1
ATOM 1537 O O . ILE A 1 194 ? -22.590 -10.326 13.370 1.00 80.62 194 ILE A O 1
ATOM 1541 N N . GLY A 1 195 ? -22.465 -8.853 15.071 1.00 60.69 195 GLY A N 1
ATOM 1542 C CA . GLY A 1 195 ? -23.524 -9.434 15.904 1.00 60.69 195 GLY A CA 1
ATOM 1543 C C . GLY A 1 195 ? -22.946 -10.146 17.111 1.00 60.69 195 GLY A C 1
ATOM 1544 O O . GLY A 1 195 ? -22.474 -11.289 16.941 1.00 60.69 195 GLY A O 1
#

Mean predicted aligned error: 11.13 Å

pLDDT: mean 83.74, std 15.35, range [33.38, 97.75]

Sequence (195 aa):
MEKLVNMDFDTTQVKVEITEGMSEEDILKKAQETFAQRILEGKSGRCKYNIAEADGMSLQESKVGQVVSVKDEKGYGVIIEVKPNRKFPLSVALPKGVVQVKPFIVKKETTTNVDKVIESLGRKEFEKEIGWFDGHAGFLFNGKDVVPVIFGKGTKAYYYVHPVSLDAEGRVYKLKQPQLTQVFDDKQEAEKRIG

Nearest PDB structures (foldseek):
  7cjt-assembly1_D  TM=3.546E-01  e=4.336E-03  Homo sapiens
  4ii1-assembly1_A  TM=3.244E-01  e=1.524E+00  Homo sapiens
  4ii1-assembly4_D  TM=3.088E-01  e=2.271E+00  Homo sapiens
  4c5i-assembly2_B  TM=2.713E-01  e=1.914E+00  Homo sapiens
  2in5-assembly1_B  TM=4.352E-01  e=7.942E+00  Escherichia coli K-12

Foldseek 3Di:
DDKDKDKDFDDDDDDDDDDPPDDPVNRVVRRVVRVVVCVVVVNTPDTDMDIAHPQFADLVQDAFQFWKDFAPDPDIWTWQAAQPPDPQRTWIQFLVGIDGHHRRRIGQDDDDDLQVNLLSQADDPVVVVVPADASHWFWAQPQADIFTWGFHHDDPAWTWIAGHDSRGPNDTDTDGPVRCVRTDSDPVVNVVSND

Organism: NCBI:txid462910

Secondary structure (DSSP, 8-state):
--EEEEEEPP--PPP----TT--HHHHHHHHHHHHHHHHHTT-SS--EEEEEETTSPPTTT--TTBEEEETT--SEEEEEEE-TTSSS-EEEEETTEEEEE-GGGEEE-SS--HHHHHHHTSPPHHHHTT---TT-EEEEE-SS-EEEEEE-S--SS-EEEEE-BTT-----EEE-GGGGGGEESSHHHHHTT--

Radius of gyration: 21.64 Å; Cα contacts (8 Å, |Δi|>4): 380; chains: 1; bounding box: 50×32×66 Å